Protein AF-A0A378WQW0-F1 (afdb_monomer)

pLDDT: mean 74.69, std 28.36, range [23.8, 98.69]

Structure (mmCIF, N/CA/C/O backbone):
data_AF-A0A378WQW0-F1
#
_entry.id   AF-A0A378WQW0-F1
#
loop_
_atom_site.group_PDB
_atom_site.id
_atom_site.type_symbol
_atom_site.label_atom_id
_atom_site.label_alt_id
_atom_site.label_comp_id
_atom_site.label_asym_id
_atom_site.label_entity_id
_atom_site.label_seq_id
_atom_site.pdbx_PDB_ins_code
_atom_site.Cartn_x
_atom_site.Cartn_y
_atom_site.Cartn_z
_atom_site.occupancy
_atom_site.B_iso_or_equiv
_atom_site.auth_seq_id
_atom_site.auth_comp_id
_atom_site.auth_asym_id
_atom_site.auth_atom_id
_atom_site.pdbx_PDB_model_num
ATOM 1 N N . MET A 1 1 ? 4.075 9.376 23.675 1.00 47.06 1 MET A N 1
ATOM 2 C CA . MET A 1 1 ? 3.250 8.226 24.116 1.00 47.06 1 MET A CA 1
ATOM 3 C C . MET A 1 1 ? 3.768 6.980 23.417 1.00 47.06 1 MET A C 1
ATOM 5 O O . MET A 1 1 ? 4.105 7.070 22.247 1.00 47.06 1 MET A O 1
ATOM 9 N N . THR A 1 2 ? 3.888 5.841 24.097 1.00 64.31 2 THR A N 1
ATOM 10 C CA . THR A 1 2 ? 4.296 4.582 23.449 1.00 64.31 2 THR A CA 1
ATOM 11 C C . THR A 1 2 ? 3.129 4.023 22.635 1.00 64.31 2 THR A C 1
ATOM 13 O O . THR A 1 2 ? 2.090 3.710 23.217 1.00 64.31 2 THR A O 1
ATOM 16 N N . ARG A 1 3 ? 3.274 3.913 21.306 1.00 72.50 3 ARG A N 1
ATOM 17 C CA . ARG A 1 3 ? 2.257 3.282 20.447 1.00 72.50 3 ARG A CA 1
ATOM 18 C C . ARG A 1 3 ? 2.130 1.786 20.785 1.00 72.50 3 ARG A C 1
ATOM 20 O O . ARG A 1 3 ? 3.161 1.152 21.032 1.00 72.50 3 ARG A O 1
ATOM 27 N N . PRO A 1 4 ? 0.914 1.207 20.790 1.00 76.25 4 PRO A N 1
ATOM 28 C CA . PRO A 1 4 ? 0.740 -0.234 20.923 1.00 76.25 4 PRO A CA 1
ATOM 29 C C . PRO A 1 4 ? 1.486 -0.966 19.807 1.00 76.25 4 PRO A C 1
ATOM 31 O O . PRO A 1 4 ? 1.423 -0.572 18.644 1.00 76.25 4 PRO A O 1
ATOM 34 N N . PHE A 1 5 ? 2.197 -2.034 20.157 1.00 79.44 5 PHE A N 1
ATOM 35 C CA . PHE A 1 5 ? 2.856 -2.871 19.164 1.00 79.44 5 PHE A CA 1
ATOM 36 C C . PHE A 1 5 ? 1.816 -3.747 18.459 1.00 79.44 5 PHE A C 1
ATOM 38 O O . PHE A 1 5 ? 1.078 -4.472 19.126 1.00 79.44 5 PHE A O 1
ATOM 45 N N . ARG A 1 6 ? 1.764 -3.685 17.125 1.00 88.94 6 ARG A N 1
ATOM 46 C CA . ARG A 1 6 ? 0.788 -4.413 16.306 1.00 88.94 6 ARG A CA 1
ATOM 47 C C . ARG A 1 6 ? 1.443 -5.268 15.230 1.00 88.94 6 ARG A C 1
ATOM 49 O O . ARG A 1 6 ? 2.521 -4.948 14.734 1.00 88.94 6 ARG A O 1
ATOM 56 N N . PHE A 1 7 ? 0.758 -6.343 14.847 1.00 89.31 7 PHE A N 1
ATOM 57 C CA . PHE A 1 7 ? 1.197 -7.250 13.789 1.00 89.31 7 PHE A CA 1
ATOM 58 C C . PHE A 1 7 ? 0.263 -7.184 12.583 1.00 89.31 7 PHE A C 1
ATOM 60 O O . PHE A 1 7 ? -0.953 -7.339 12.716 1.00 89.31 7 PHE A O 1
ATOM 67 N N . GLY A 1 8 ? 0.854 -7.013 11.400 1.00 92.75 8 GLY A N 1
ATOM 68 C CA . GLY A 1 8 ? 0.179 -7.219 10.121 1.00 92.75 8 GLY A CA 1
ATOM 69 C C . GLY A 1 8 ? 0.455 -8.613 9.556 1.00 92.75 8 GLY A C 1
ATOM 70 O O . GLY A 1 8 ? 1.497 -9.206 9.849 1.00 92.75 8 GLY A O 1
ATOM 71 N N . VAL A 1 9 ? -0.437 -9.130 8.715 1.00 95.06 9 VAL A N 1
ATOM 72 C CA . VAL A 1 9 ? -0.260 -10.423 8.034 1.00 95.06 9 VAL A CA 1
ATOM 73 C C . VAL A 1 9 ? -0.693 -10.356 6.579 1.00 95.06 9 VAL A C 1
ATOM 75 O O . VAL A 1 9 ? -1.759 -9.834 6.269 1.00 95.06 9 VAL A O 1
ATOM 78 N N . VAL A 1 10 ? 0.122 -10.905 5.679 1.00 94.56 10 VAL A N 1
ATOM 79 C CA . VAL A 1 10 ? -0.196 -10.981 4.249 1.00 94.56 10 VAL A CA 1
ATOM 80 C C . VAL A 1 10 ? -1.059 -12.213 3.979 1.00 94.56 10 VAL A C 1
ATOM 82 O O . VAL A 1 10 ? -0.689 -13.334 4.332 1.00 94.56 10 VAL A O 1
ATOM 85 N N . ALA A 1 11 ? -2.219 -12.013 3.352 1.00 93.31 11 ALA A N 1
ATOM 86 C CA . ALA A 1 11 ? -3.227 -13.052 3.140 1.00 93.31 11 ALA A CA 1
ATOM 87 C C . ALA A 1 11 ? -3.589 -13.205 1.648 1.00 93.31 11 ALA A C 1
ATOM 89 O O . ALA A 1 11 ? -4.679 -12.801 1.231 1.00 93.31 11 ALA A O 1
ATOM 90 N N . PRO A 1 12 ? -2.707 -13.808 0.829 1.00 91.94 12 PRO A N 1
ATOM 91 C CA . PRO A 1 12 ? -2.973 -14.006 -0.591 1.00 91.94 12 PRO A CA 1
ATOM 92 C C . PRO A 1 12 ? -4.100 -15.022 -0.816 1.00 91.94 12 PRO A C 1
ATOM 94 O O . PRO A 1 12 ? -4.300 -15.950 -0.017 1.00 91.94 12 PRO A O 1
ATOM 97 N N . LEU A 1 13 ? -4.804 -14.884 -1.940 1.00 91.81 13 LEU A N 1
ATOM 98 C CA . LEU A 1 13 ? -5.758 -15.892 -2.398 1.00 91.81 13 LEU A CA 1
ATOM 99 C C . LEU A 1 13 ? -4.989 -17.050 -3.043 1.00 91.81 13 LEU A C 1
ATOM 101 O O . LEU A 1 13 ? -4.345 -16.888 -4.075 1.00 91.81 13 LEU A O 1
ATOM 105 N N . MET A 1 14 ? -5.034 -18.216 -2.395 1.00 85.88 14 MET A N 1
ATOM 106 C CA . MET A 1 14 ? -4.215 -19.382 -2.758 1.00 85.88 14 MET A CA 1
ATOM 107 C C . MET A 1 14 ? -4.989 -20.478 -3.487 1.00 85.88 14 MET A C 1
ATOM 109 O O . MET A 1 14 ? -4.420 -21.167 -4.328 1.00 85.88 14 MET A O 1
ATOM 113 N N . THR A 1 15 ? -6.254 -20.673 -3.119 1.00 86.38 15 THR A N 1
ATOM 114 C CA . THR A 1 15 ? -7.107 -21.740 -3.652 1.00 86.38 15 THR A CA 1
ATOM 115 C C . THR A 1 15 ? -8.368 -21.127 -4.250 1.00 86.38 15 THR A C 1
ATOM 117 O O . THR A 1 15 ? -8.384 -20.735 -5.411 1.00 86.38 15 THR A O 1
ATOM 120 N N . ASP A 1 16 ? -9.402 -20.973 -3.439 1.00 93.25 16 ASP A N 1
ATOM 121 C CA . ASP A 1 16 ? -10.736 -20.531 -3.805 1.00 93.25 16 ASP A CA 1
ATOM 122 C C . ASP A 1 16 ? -11.217 -19.446 -2.832 1.00 93.25 16 ASP A C 1
ATOM 124 O O . ASP A 1 16 ? -10.692 -19.273 -1.726 1.00 93.25 16 ASP A O 1
ATOM 128 N N . VAL A 1 17 ? -12.224 -18.688 -3.265 1.00 95.75 17 VAL A N 1
ATOM 129 C CA . VAL A 1 17 ? -12.753 -17.549 -2.507 1.00 95.75 17 VAL A CA 1
ATOM 130 C C . VAL A 1 17 ? -13.356 -17.975 -1.156 1.00 95.75 17 VAL A C 1
ATOM 132 O O . VAL A 1 17 ? -13.011 -17.330 -0.165 1.00 95.75 17 VAL A O 1
ATOM 135 N N . PRO A 1 18 ? -14.208 -19.018 -1.046 1.00 97.00 18 PRO A N 1
ATOM 136 C CA . PRO A 1 18 ? -14.700 -19.496 0.252 1.00 97.00 18 PRO A CA 1
ATOM 137 C C . PRO A 1 18 ? -13.586 -19.819 1.256 1.00 97.00 18 PRO A C 1
ATOM 139 O O . PRO A 1 18 ? -13.575 -19.263 2.355 1.00 97.00 18 PRO A O 1
ATOM 142 N N . THR A 1 19 ? -12.596 -20.621 0.856 1.00 95.56 19 THR A N 1
ATOM 143 C CA . THR A 1 19 ? -11.464 -20.994 1.718 1.00 95.56 19 THR A CA 1
ATOM 144 C C . THR A 1 19 ? -10.647 -19.777 2.150 1.00 95.56 19 THR A C 1
ATOM 146 O O . THR A 1 19 ? -10.197 -19.690 3.299 1.00 95.56 19 THR A O 1
ATOM 149 N N . TRP A 1 20 ? -10.449 -18.814 1.245 1.00 95.94 20 TRP A N 1
ATOM 150 C CA . TRP A 1 20 ? -9.773 -17.560 1.569 1.00 95.94 20 TRP A CA 1
ATOM 151 C C . TRP A 1 20 ? -10.580 -16.719 2.571 1.00 95.94 20 TRP A C 1
ATOM 153 O O . TRP A 1 20 ? -10.005 -16.249 3.550 1.00 95.94 20 TRP A 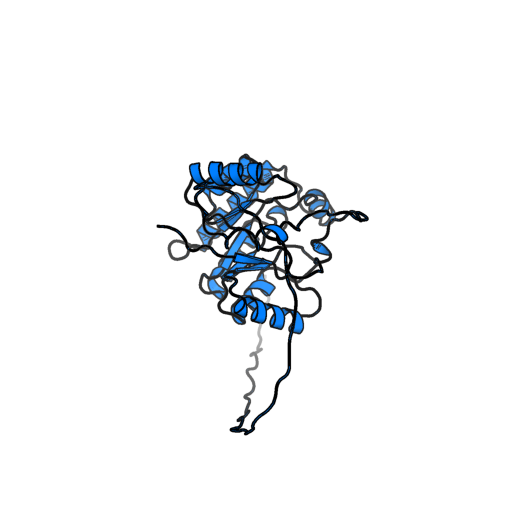O 1
ATOM 163 N N . ARG A 1 21 ? -11.906 -16.604 2.419 1.00 97.44 21 ARG A N 1
ATOM 164 C CA . ARG A 1 21 ? -12.773 -15.893 3.381 1.00 97.44 21 ARG A CA 1
ATOM 165 C C . ARG A 1 21 ? -12.735 -16.524 4.773 1.00 97.44 21 ARG A C 1
ATOM 167 O O . ARG A 1 21 ? -12.649 -15.808 5.767 1.00 97.44 21 ARG A O 1
ATOM 174 N N . ASP A 1 22 ? -12.735 -17.850 4.860 1.00 96.69 22 ASP A N 1
ATOM 175 C CA . ASP A 1 22 ? -12.604 -18.541 6.147 1.00 96.69 22 ASP A CA 1
ATOM 176 C C . ASP A 1 22 ? -11.232 -18.306 6.784 1.00 96.69 22 ASP A C 1
ATOM 178 O O . ASP A 1 22 ? -11.117 -18.174 8.002 1.00 96.69 22 ASP A O 1
ATOM 182 N N . ARG A 1 23 ? -10.176 -18.200 5.969 1.00 95.06 23 ARG A N 1
ATOM 183 C CA . ARG A 1 23 ? -8.848 -17.804 6.449 1.00 95.06 23 ARG A CA 1
ATOM 184 C C . ARG A 1 23 ? -8.843 -16.370 6.980 1.00 95.06 23 ARG A C 1
ATOM 186 O O . ARG A 1 23 ? -8.250 -16.153 8.030 1.00 95.06 23 ARG A O 1
ATOM 193 N N . VAL A 1 24 ? -9.493 -15.427 6.294 1.00 96.75 24 VAL A N 1
ATOM 194 C CA . VAL A 1 24 ? -9.623 -14.030 6.746 1.00 96.75 24 VAL A CA 1
ATOM 195 C C . VAL A 1 24 ? -10.253 -13.969 8.142 1.00 96.75 24 VAL A C 1
ATOM 197 O O . VAL A 1 24 ? -9.693 -13.329 9.027 1.00 96.75 24 VAL A O 1
ATOM 200 N N . ARG A 1 25 ? -11.350 -14.703 8.380 1.00 96.81 25 ARG A N 1
ATOM 201 C CA . ARG A 1 25 ? -11.989 -14.772 9.709 1.00 96.81 25 ARG A CA 1
ATOM 202 C C . ARG A 1 25 ? -11.056 -15.346 10.774 1.00 96.81 25 ARG A C 1
ATOM 204 O O . ARG A 1 25 ? -10.845 -14.719 11.802 1.00 96.81 25 ARG A O 1
ATOM 211 N N . ARG A 1 26 ? -10.398 -16.475 10.485 1.00 95.19 26 ARG A N 1
ATOM 212 C CA . ARG A 1 26 ? -9.426 -17.073 11.419 1.00 95.19 26 ARG A CA 1
ATOM 213 C C . ARG A 1 26 ? -8.266 -16.134 11.754 1.00 95.19 26 ARG A C 1
ATOM 215 O O . ARG A 1 26 ? -7.770 -16.160 12.874 1.00 95.19 26 ARG A O 1
ATOM 222 N N . ILE A 1 27 ? -7.811 -15.330 10.791 1.00 94.62 27 ILE A N 1
ATOM 223 C CA . ILE A 1 27 ? -6.779 -14.312 11.019 1.00 94.62 27 ILE A CA 1
ATOM 224 C C . ILE A 1 27 ? -7.281 -13.253 12.008 1.00 94.62 27 ILE A C 1
ATOM 226 O O . ILE A 1 27 ? -6.531 -12.897 12.917 1.00 94.62 27 ILE A O 1
ATOM 230 N N . ALA A 1 28 ? -8.528 -12.794 11.870 1.00 94.06 28 ALA A N 1
ATOM 231 C CA . ALA A 1 28 ? -9.132 -11.844 12.806 1.00 94.06 28 ALA A CA 1
ATOM 232 C C . ALA A 1 28 ? -9.192 -12.404 14.233 1.00 94.06 28 ALA A C 1
ATOM 234 O O . ALA A 1 28 ? -8.811 -11.718 15.178 1.00 94.06 28 ALA A O 1
ATOM 235 N N . ASP A 1 29 ? -9.519 -13.688 14.370 1.00 94.19 29 ASP A N 1
ATOM 236 C CA . ASP A 1 29 ? -9.568 -14.374 15.668 1.00 94.19 29 ASP A CA 1
ATOM 237 C C . ASP A 1 29 ? -8.175 -14.651 16.275 1.00 94.19 29 ASP A C 1
ATOM 239 O O . ASP A 1 29 ? -8.062 -15.067 17.427 1.00 94.19 29 ASP A O 1
ATOM 243 N N . SER A 1 30 ? -7.092 -14.436 15.517 1.00 91.94 30 SER A N 1
ATOM 244 C CA . SER A 1 30 ? -5.714 -14.765 15.923 1.00 91.94 30 SER A CA 1
ATOM 245 C C . SER A 1 30 ? -4.929 -13.582 16.510 1.00 91.94 30 SER A C 1
ATOM 247 O O . SER A 1 30 ? -3.740 -13.723 16.796 1.00 91.94 30 SER A O 1
ATOM 249 N N . GLY A 1 31 ? -5.562 -12.416 16.687 1.00 88.00 31 GLY A N 1
ATOM 250 C CA . GLY A 1 31 ? -4.942 -11.239 17.313 1.00 88.00 31 GLY A CA 1
ATOM 251 C C . GLY A 1 31 ? -4.041 -10.403 16.395 1.00 88.00 31 GLY A C 1
ATOM 252 O O . GLY A 1 31 ? -3.279 -9.565 16.881 1.00 88.00 31 GLY A O 1
ATOM 253 N N . TYR A 1 32 ? -4.114 -10.604 15.075 1.00 92.38 32 TYR A N 1
ATOM 254 C CA . TYR A 1 32 ? -3.517 -9.671 14.116 1.00 92.38 32 TYR A CA 1
ATOM 255 C C . TYR A 1 32 ? -4.299 -8.359 14.100 1.00 92.38 32 TYR A C 1
ATOM 257 O O . TYR A 1 32 ? -5.502 -8.344 14.329 1.00 92.38 32 TYR A O 1
ATOM 265 N N . SER A 1 33 ? -3.621 -7.253 13.811 1.00 93.19 33 SER A N 1
ATOM 266 C CA . SER A 1 33 ? -4.260 -5.932 13.754 1.00 93.19 33 SER A CA 1
ATOM 267 C C . SER A 1 33 ? -4.592 -5.506 12.328 1.00 93.19 33 SER A C 1
ATOM 269 O O . SER A 1 33 ? -5.561 -4.778 12.127 1.00 93.19 33 SER A O 1
ATOM 271 N N . THR A 1 34 ? -3.805 -5.969 11.349 1.00 96.12 34 THR A N 1
ATOM 272 C CA . THR A 1 34 ? -3.968 -5.600 9.938 1.00 96.12 34 THR A CA 1
ATOM 273 C C . THR A 1 34 ? -3.858 -6.820 9.026 1.00 96.12 34 THR A C 1
ATOM 275 O O . THR A 1 34 ? -2.879 -7.568 9.095 1.00 96.12 34 THR A O 1
ATOM 278 N N . LEU A 1 35 ? -4.820 -6.993 8.121 1.00 97.44 35 LEU A N 1
ATOM 279 C CA . LEU A 1 35 ? -4.719 -7.921 6.997 1.00 97.44 35 LEU A CA 1
ATOM 280 C C . LEU A 1 35 ? -4.186 -7.197 5.761 1.00 97.44 35 LEU A C 1
ATOM 282 O O . LEU A 1 35 ? -4.664 -6.130 5.392 1.00 97.44 35 LEU A O 1
ATOM 286 N N . LEU A 1 36 ? -3.208 -7.800 5.097 1.00 97.56 36 LEU A N 1
ATOM 287 C CA . LEU A 1 36 ? -2.478 -7.190 4.000 1.00 97.56 36 LEU A CA 1
ATOM 288 C C . LEU A 1 36 ? -2.636 -7.979 2.696 1.00 97.56 36 LEU A C 1
ATOM 290 O O . LEU A 1 36 ? -2.558 -9.210 2.692 1.00 97.56 36 LEU A O 1
ATOM 294 N N . VAL A 1 37 ? -2.811 -7.272 1.578 1.00 96.38 37 VAL A N 1
ATOM 295 C CA . VAL A 1 37 ? -2.881 -7.865 0.231 1.00 96.38 37 VAL A CA 1
ATOM 296 C C . VAL A 1 37 ? -1.783 -7.291 -0.651 1.00 96.38 37 VAL A C 1
ATOM 298 O O . VAL A 1 37 ? -1.621 -6.077 -0.760 1.00 96.38 37 VAL A O 1
ATOM 301 N N . ALA A 1 38 ? -1.020 -8.176 -1.286 1.00 93.44 38 ALA A N 1
ATOM 302 C CA . ALA A 1 38 ? 0.081 -7.790 -2.152 1.00 93.44 38 ALA A CA 1
ATOM 303 C C . ALA A 1 38 ? -0.369 -7.539 -3.596 1.00 93.44 38 ALA A C 1
ATOM 305 O O . ALA A 1 38 ? -1.205 -8.264 -4.135 1.00 93.44 38 ALA A O 1
ATOM 306 N N . ASP A 1 39 ? 0.223 -6.535 -4.241 1.00 92.75 39 ASP A N 1
ATOM 307 C CA . ASP A 1 39 ? -0.126 -6.130 -5.602 1.00 92.75 39 ASP A CA 1
ATOM 308 C C . ASP A 1 39 ? 0.681 -6.924 -6.641 1.00 92.75 39 ASP A C 1
ATOM 310 O O . ASP A 1 39 ? 1.743 -6.505 -7.099 1.00 92.75 39 ASP A O 1
ATOM 314 N N . PHE A 1 40 ? 0.177 -8.110 -6.988 1.00 89.19 40 PHE A N 1
ATOM 315 C CA . PHE A 1 40 ? 0.727 -8.959 -8.049 1.00 89.19 40 PHE A CA 1
ATOM 316 C C . PHE A 1 40 ? -0.309 -9.144 -9.171 1.00 89.19 40 PHE A C 1
ATOM 318 O O . PHE A 1 40 ? -1.065 -10.130 -9.150 1.00 89.19 40 PHE A O 1
ATOM 325 N N . PRO A 1 41 ? -0.367 -8.225 -10.155 1.00 88.25 41 PRO A N 1
ATOM 326 C CA . PRO A 1 41 ? -1.370 -8.256 -11.213 1.00 88.25 41 PRO A CA 1
ATOM 327 C C . PRO A 1 41 ? -1.428 -9.598 -11.937 1.00 88.25 41 PRO A C 1
ATOM 329 O O . PRO A 1 41 ? -0.398 -10.186 -12.265 1.00 88.25 41 PRO A O 1
ATOM 332 N N . LEU A 1 42 ? -2.646 -10.049 -12.247 1.00 87.69 42 LEU A N 1
ATOM 333 C CA . LEU A 1 42 ? -2.927 -11.284 -12.994 1.00 87.69 42 LEU A CA 1
ATOM 334 C C . LEU A 1 42 ? -2.522 -12.588 -12.280 1.00 87.69 42 LEU A C 1
ATOM 336 O O . LEU A 1 42 ? -2.604 -13.657 -12.878 1.00 87.69 42 LEU A O 1
ATOM 340 N N . THR A 1 43 ? -2.109 -12.529 -11.009 1.00 87.62 43 THR A N 1
ATOM 341 C CA . THR A 1 43 ? -1.788 -13.728 -10.207 1.00 87.62 43 THR A CA 1
ATOM 342 C C . THR A 1 43 ? -2.775 -13.988 -9.070 1.00 87.62 43 THR A C 1
ATOM 344 O O . THR A 1 43 ? -2.848 -15.104 -8.561 1.00 87.62 43 THR A O 1
ATOM 347 N N . GLN A 1 44 ? -3.530 -12.959 -8.690 1.00 89.94 44 GLN A N 1
ATOM 348 C CA . GLN A 1 44 ? -4.669 -12.987 -7.778 1.00 89.94 44 GLN A CA 1
ATOM 349 C C . GLN A 1 44 ? -5.601 -11.812 -8.140 1.00 89.94 44 GLN A C 1
ATOM 351 O O . GLN A 1 44 ? -5.203 -10.961 -8.947 1.00 89.94 44 GLN A O 1
ATOM 356 N N . PRO A 1 45 ? -6.834 -11.754 -7.604 1.00 94.56 45 PRO A N 1
ATOM 357 C CA . PRO A 1 45 ? -7.694 -10.585 -7.781 1.00 94.56 45 PRO A CA 1
ATOM 358 C C . PRO A 1 45 ? -7.001 -9.288 -7.333 1.00 94.56 45 PRO A C 1
ATOM 360 O O . PRO A 1 45 ? -6.082 -9.314 -6.517 1.00 94.56 45 PRO A O 1
ATOM 363 N N . ALA A 1 46 ? -7.429 -8.147 -7.877 1.00 95.00 46 ALA A N 1
ATOM 364 C CA . ALA A 1 46 ? -6.819 -6.859 -7.548 1.00 95.00 46 ALA A CA 1
ATOM 365 C C . ALA A 1 46 ? -6.928 -6.534 -6.038 1.00 95.00 46 ALA A C 1
ATOM 367 O O . ALA A 1 46 ? -7.900 -6.963 -5.399 1.00 95.00 46 ALA A O 1
ATOM 368 N N . PRO A 1 47 ? -5.975 -5.767 -5.466 1.00 96.69 47 PRO A N 1
ATOM 369 C CA . PRO A 1 47 ? -5.966 -5.472 -4.036 1.00 96.69 47 PRO A CA 1
ATOM 370 C C . PRO A 1 47 ? -7.254 -4.827 -3.518 1.00 96.69 47 PRO A C 1
ATOM 372 O O . PRO A 1 47 ? -7.791 -5.325 -2.532 1.00 96.69 47 PRO A O 1
ATOM 375 N N . GLY A 1 48 ? -7.803 -3.803 -4.185 1.00 97.31 48 GLY A N 1
ATOM 376 C CA . GLY A 1 48 ? -9.023 -3.130 -3.731 1.00 97.31 48 GLY A CA 1
ATOM 377 C C . GLY A 1 48 ? -10.207 -4.070 -3.486 1.00 97.31 48 GLY A C 1
ATOM 378 O O . GLY A 1 48 ? -10.686 -4.141 -2.352 1.00 97.31 48 GLY A O 1
ATOM 379 N N . PRO A 1 49 ? -10.650 -4.870 -4.476 1.00 97.25 49 PRO A N 1
ATOM 380 C CA . PRO A 1 49 ? -11.720 -5.848 -4.277 1.00 97.25 49 PRO A CA 1
ATOM 381 C C . PRO A 1 49 ? -11.459 -6.849 -3.142 1.00 97.25 49 PRO A C 1
ATOM 383 O O . PRO A 1 49 ? -12.376 -7.184 -2.385 1.00 97.25 49 PRO A O 1
ATOM 386 N N . MET A 1 50 ? -10.218 -7.330 -2.996 1.00 97.81 50 MET A N 1
ATOM 387 C CA . MET A 1 50 ? -9.866 -8.249 -1.909 1.00 97.81 50 MET A CA 1
ATOM 388 C C . MET A 1 50 ? -9.958 -7.564 -0.544 1.00 97.81 50 MET A C 1
ATOM 390 O O . MET A 1 50 ? -10.549 -8.117 0.382 1.00 97.81 50 MET A O 1
ATOM 394 N N . LEU A 1 51 ? -9.417 -6.355 -0.415 1.00 98.44 51 LEU A N 1
ATOM 395 C CA . LEU A 1 51 ? -9.390 -5.613 0.843 1.00 98.44 51 LEU A CA 1
ATOM 396 C C . LEU A 1 51 ? -10.787 -5.167 1.274 1.00 98.44 51 LEU A C 1
ATOM 398 O O . LEU A 1 51 ? -11.142 -5.369 2.432 1.00 98.44 51 LEU A O 1
ATOM 402 N N . ALA A 1 52 ? -11.610 -4.671 0.347 1.00 98.25 52 ALA A N 1
ATOM 403 C CA . ALA A 1 52 ? -13.012 -4.356 0.617 1.00 98.25 52 ALA A CA 1
ATOM 404 C C . ALA A 1 52 ? -13.785 -5.600 1.091 1.00 98.25 52 ALA A C 1
ATOM 406 O O . ALA A 1 52 ? -14.529 -5.544 2.069 1.00 98.25 52 ALA A O 1
ATOM 407 N N . THR A 1 53 ? -13.551 -6.759 0.461 1.00 98.06 53 THR A N 1
ATOM 408 C CA . THR A 1 53 ? -14.164 -8.025 0.895 1.00 98.06 53 THR A CA 1
ATOM 409 C C . THR A 1 53 ? -13.707 -8.423 2.300 1.00 98.06 53 THR A C 1
ATOM 411 O O . THR A 1 53 ? -14.526 -8.859 3.103 1.00 98.06 53 THR A O 1
ATOM 414 N N . ALA A 1 54 ? -12.417 -8.292 2.619 1.00 98.00 54 ALA A N 1
ATOM 415 C CA . ALA A 1 54 ?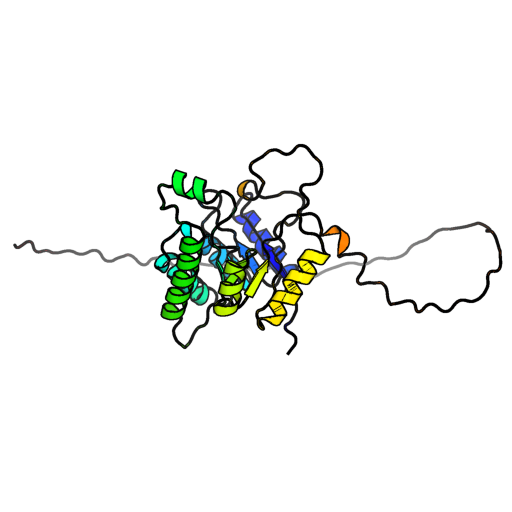 -11.895 -8.630 3.943 1.00 98.00 54 ALA A CA 1
ATOM 416 C C . ALA A 1 54 ? -12.432 -7.692 5.039 1.00 98.00 54 ALA A C 1
ATOM 418 O O . ALA A 1 54 ? -12.825 -8.160 6.109 1.00 98.00 54 ALA A O 1
ATOM 419 N N . ALA A 1 55 ? -12.510 -6.392 4.748 1.00 98.06 55 ALA A N 1
ATOM 420 C CA . ALA A 1 55 ? -13.045 -5.382 5.656 1.00 98.06 55 ALA A CA 1
ATOM 421 C C . ALA A 1 55 ? -14.552 -5.538 5.906 1.00 98.06 55 ALA A C 1
ATOM 423 O O . ALA A 1 55 ? -15.019 -5.204 6.989 1.00 98.06 55 ALA A O 1
ATOM 424 N N . ALA A 1 56 ? -15.306 -6.074 4.942 1.00 97.81 56 ALA A N 1
ATOM 425 C CA . ALA A 1 56 ? -16.724 -6.391 5.118 1.00 97.81 56 ALA A CA 1
ATOM 426 C C . ALA A 1 56 ? -16.970 -7.665 5.951 1.00 97.81 56 ALA A C 1
ATOM 428 O O . ALA A 1 56 ? -18.084 -7.903 6.407 1.00 97.81 56 ALA A O 1
ATOM 429 N N . LEU A 1 57 ? -15.955 -8.521 6.118 1.00 97.62 57 LEU A N 1
ATOM 430 C CA . LEU A 1 57 ? -16.068 -9.791 6.846 1.00 97.62 57 LEU A CA 1
ATOM 431 C C . LEU A 1 57 ? -15.572 -9.716 8.290 1.00 97.62 57 LEU A C 1
ATOM 433 O O . LEU A 1 57 ? -15.846 -10.640 9.056 1.00 97.62 57 LEU A O 1
ATOM 437 N N . THR A 1 58 ? -14.777 -8.699 8.625 1.00 96.75 58 THR A N 1
ATOM 438 C CA . THR A 1 58 ? -14.048 -8.595 9.894 1.00 96.75 58 THR A CA 1
ATOM 439 C C . THR A 1 58 ? -13.817 -7.135 10.272 1.00 96.75 58 THR A C 1
ATOM 441 O O . THR A 1 58 ? -13.733 -6.275 9.395 1.00 96.75 58 THR A O 1
ATOM 444 N N . ASP A 1 59 ? -13.581 -6.878 11.556 1.00 95.06 59 ASP A N 1
ATOM 445 C CA . ASP A 1 59 ? -13.243 -5.543 12.073 1.00 95.06 59 ASP A CA 1
ATOM 446 C C . ASP A 1 59 ? -11.743 -5.208 11.973 1.00 95.06 59 ASP A C 1
ATOM 448 O O . ASP A 1 59 ? -11.285 -4.180 12.473 1.00 95.06 59 ASP A O 1
ATOM 452 N N . LEU A 1 60 ? -10.948 -6.057 11.310 1.00 96.44 60 LEU A N 1
ATOM 453 C CA . LEU A 1 60 ? -9.520 -5.813 11.114 1.00 96.44 60 LEU A CA 1
ATOM 454 C C . LEU A 1 60 ? -9.264 -4.534 10.318 1.00 96.44 60 LEU A C 1
ATOM 456 O O . LEU A 1 60 ? -10.041 -4.157 9.435 1.00 96.44 60 LEU A O 1
ATOM 460 N N . ARG A 1 61 ? -8.104 -3.916 10.557 1.00 97.38 61 ARG A N 1
ATOM 461 C CA . ARG A 1 61 ? -7.534 -2.985 9.581 1.00 97.38 61 ARG A CA 1
ATOM 462 C C . ARG A 1 61 ? -7.145 -3.763 8.332 1.00 97.38 61 ARG A C 1
ATOM 464 O O . ARG A 1 61 ? -6.781 -4.939 8.404 1.00 97.38 61 ARG A O 1
ATOM 471 N N . VAL A 1 62 ? -7.207 -3.114 7.182 1.00 98.44 62 VAL A N 1
ATOM 472 C CA . VAL A 1 62 ? -6.831 -3.731 5.909 1.00 98.44 62 VAL A CA 1
ATOM 473 C C . VAL A 1 62 ? -5.835 -2.838 5.193 1.00 98.44 62 VAL A C 1
ATOM 475 O O . VAL A 1 62 ? -5.914 -1.625 5.302 1.00 98.44 62 VAL A O 1
ATOM 478 N N . GLY A 1 63 ? -4.878 -3.399 4.468 1.00 97.94 63 GLY A N 1
ATOM 479 C CA . GLY A 1 63 ? -3.910 -2.574 3.756 1.00 97.94 63 GLY A CA 1
ATOM 480 C C . GLY A 1 63 ? -3.267 -3.262 2.573 1.00 97.94 63 GLY A C 1
ATOM 481 O O . GLY A 1 63 ? -3.293 -4.485 2.429 1.00 97.94 63 GLY A O 1
ATOM 482 N N . THR A 1 64 ? -2.666 -2.472 1.700 1.00 97.56 64 THR A N 1
ATOM 483 C CA . THR A 1 64 ? -1.843 -3.014 0.620 1.00 97.56 64 THR A CA 1
ATOM 484 C C . THR A 1 64 ? -0.432 -3.335 1.102 1.00 97.56 64 THR A C 1
ATOM 486 O O . THR A 1 64 ? 0.109 -2.681 1.989 1.00 97.56 64 THR A O 1
ATOM 489 N N . TRP A 1 65 ? 0.200 -4.355 0.515 1.00 95.06 65 TRP A N 1
ATOM 490 C CA . TRP A 1 65 ? 1.579 -4.743 0.834 1.00 95.06 65 TRP A CA 1
ATOM 491 C C . TRP A 1 65 ? 2.402 -5.094 -0.409 1.00 95.06 65 TRP A C 1
ATOM 493 O O . TRP A 1 65 ? 2.541 -6.244 -0.798 1.00 95.06 65 TRP A O 1
ATOM 503 N N . VAL A 1 66 ? 2.962 -4.125 -1.112 1.00 93.81 66 VAL A N 1
ATOM 504 C CA . VAL A 1 66 ? 2.470 -2.746 -1.226 1.00 93.81 66 VAL A CA 1
ATOM 505 C C . VAL A 1 66 ? 1.987 -2.558 -2.664 1.00 93.81 66 VAL A C 1
ATOM 507 O O . VAL A 1 66 ? 2.375 -3.345 -3.530 1.00 93.81 66 VAL A O 1
ATOM 510 N N . TYR A 1 67 ? 1.171 -1.541 -2.946 1.00 96.75 67 TYR A N 1
ATOM 511 C CA . TYR A 1 67 ? 0.962 -1.120 -4.332 1.00 96.75 67 TYR A CA 1
ATOM 512 C C . TYR A 1 67 ? 2.323 -0.838 -4.967 1.00 96.75 67 TYR A C 1
ATOM 514 O O . TYR A 1 67 ? 3.140 -0.101 -4.401 1.00 96.75 67 TYR A O 1
ATOM 522 N N . ALA A 1 68 ? 2.574 -1.419 -6.138 1.00 94.31 68 ALA A N 1
ATOM 523 C CA . ALA A 1 68 ? 3.743 -1.049 -6.919 1.00 94.31 68 ALA A CA 1
ATOM 524 C C . ALA A 1 68 ? 3.370 0.172 -7.761 1.00 94.31 68 ALA A C 1
ATOM 526 O O . ALA A 1 68 ? 2.655 0.051 -8.756 1.00 94.31 68 ALA A O 1
ATOM 527 N N . SER A 1 69 ? 3.864 1.346 -7.354 1.00 94.44 69 SER A N 1
ATOM 528 C CA . SER A 1 69 ? 3.531 2.629 -7.985 1.00 94.44 69 SER A CA 1
ATOM 529 C C . SER A 1 69 ? 3.661 2.650 -9.514 1.00 94.44 69 SER A C 1
ATOM 531 O O . SER A 1 69 ? 2.830 3.294 -10.142 1.00 94.44 69 SER A O 1
ATOM 533 N N . PRO A 1 70 ? 4.603 1.933 -10.166 1.00 94.06 70 PRO A N 1
ATOM 534 C CA . PRO A 1 70 ? 4.732 2.006 -11.622 1.00 94.06 70 PRO A CA 1
ATOM 535 C C . PRO A 1 70 ? 3.631 1.276 -12.409 1.00 94.06 70 PRO A C 1
ATOM 537 O O . PRO A 1 70 ? 3.587 1.393 -13.630 1.00 94.06 70 PRO A O 1
ATOM 540 N N . LEU A 1 71 ? 2.777 0.479 -11.753 1.00 94.44 71 LEU A N 1
ATOM 541 C CA . LEU A 1 71 ? 1.773 -0.345 -12.438 1.00 94.44 71 LEU A CA 1
ATOM 542 C C . LEU A 1 71 ? 0.533 0.435 -12.883 1.00 94.44 71 LEU A C 1
ATOM 544 O O . LEU A 1 71 ? -0.215 -0.049 -13.732 1.00 94.44 71 LEU A O 1
ATOM 548 N N . ARG A 1 72 ? 0.274 1.593 -12.274 1.00 94.25 72 ARG A N 1
ATOM 549 C CA . ARG A 1 72 ? -0.928 2.401 -12.499 1.00 94.25 72 ARG A CA 1
ATOM 550 C C . ARG A 1 72 ? -0.567 3.885 -12.425 1.00 94.25 72 ARG A C 1
ATOM 552 O O . ARG A 1 72 ? 0.337 4.240 -11.672 1.00 94.25 72 ARG A O 1
ATOM 559 N N . PRO A 1 73 ? -1.279 4.767 -13.142 1.00 96.25 73 PRO A N 1
ATOM 560 C CA . PRO A 1 73 ? -1.143 6.206 -12.951 1.00 96.25 73 PRO A CA 1
ATOM 561 C C . PRO A 1 73 ? -1.392 6.618 -11.485 1.00 96.25 73 PRO A C 1
ATOM 563 O O . PRO A 1 73 ? -2.262 6.024 -10.834 1.00 96.25 73 PRO A O 1
ATOM 566 N N . PRO A 1 74 ? -0.714 7.666 -10.976 1.00 97.75 74 PRO A N 1
ATOM 567 C CA . PRO A 1 74 ? -0.878 8.125 -9.595 1.00 97.75 74 PRO A CA 1
ATOM 568 C C . PRO A 1 74 ? -2.326 8.403 -9.196 1.00 97.75 74 PRO A C 1
ATOM 570 O O . PRO A 1 74 ? -2.780 7.925 -8.160 1.00 97.75 74 PRO A O 1
ATOM 573 N N . TRP A 1 75 ? -3.077 9.102 -10.055 1.00 97.94 75 TRP A N 1
ATOM 574 C CA . TRP A 1 75 ? -4.472 9.460 -9.787 1.00 97.94 75 TRP A CA 1
ATOM 575 C C . TRP A 1 75 ? -5.363 8.227 -9.585 1.00 97.94 75 TRP A C 1
ATOM 577 O O . TRP A 1 75 ? -6.258 8.247 -8.747 1.00 97.94 75 TRP A O 1
ATOM 587 N N . GLN A 1 76 ? -5.106 7.137 -10.317 1.00 98.06 76 GLN A N 1
ATOM 588 C CA . GLN A 1 76 ? -5.914 5.923 -10.234 1.00 98.06 76 GLN A CA 1
ATOM 589 C C . GLN A 1 76 ? -5.646 5.183 -8.922 1.00 98.06 76 GLN A C 1
ATOM 591 O O . GLN A 1 76 ? -6.582 4.738 -8.263 1.00 98.06 76 GLN A O 1
ATOM 596 N N . THR A 1 77 ? -4.374 5.084 -8.528 1.00 98.19 77 THR A N 1
ATOM 597 C CA . THR A 1 77 ? -3.989 4.455 -7.256 1.00 98.19 77 THR A CA 1
ATOM 598 C C . THR A 1 77 ? -4.502 5.267 -6.065 1.00 98.19 77 THR A C 1
ATOM 600 O O . THR A 1 77 ? -5.028 4.688 -5.118 1.00 98.19 77 THR A O 1
ATOM 603 N N . ALA A 1 78 ? -4.408 6.599 -6.131 1.00 98.62 78 ALA A N 1
ATOM 604 C CA . ALA A 1 78 ? -4.945 7.502 -5.117 1.00 98.62 78 ALA A CA 1
ATOM 605 C C . ALA A 1 78 ? -6.473 7.386 -4.990 1.00 98.62 78 ALA A C 1
ATOM 607 O O . ALA A 1 78 ? -6.993 7.272 -3.883 1.00 98.62 78 ALA A O 1
ATOM 608 N N . TRP A 1 79 ? -7.189 7.336 -6.117 1.00 98.69 79 TRP A N 1
ATOM 609 C CA . TRP A 1 79 ? -8.641 7.167 -6.134 1.00 98.69 79 TRP A CA 1
ATOM 610 C C . TRP A 1 79 ? -9.092 5.830 -5.535 1.00 98.69 79 TRP A C 1
ATOM 612 O O . TRP A 1 79 ? -10.024 5.800 -4.727 1.00 98.69 79 TRP A O 1
ATOM 622 N N . GLU A 1 80 ? -8.415 4.727 -5.873 1.00 98.38 80 GLU A N 1
ATOM 623 C CA . GLU A 1 80 ? -8.693 3.416 -5.272 1.00 98.38 80 GLU A CA 1
ATOM 624 C C . GLU A 1 80 ? -8.413 3.426 -3.760 1.00 98.38 80 GLU A C 1
ATOM 626 O O . GLU A 1 80 ? -9.228 2.933 -2.981 1.00 98.38 80 GLU A O 1
ATOM 631 N N . ALA A 1 81 ? -7.304 4.036 -3.330 1.00 98.62 81 ALA A N 1
ATOM 632 C CA . ALA A 1 81 ? -6.943 4.164 -1.920 1.00 98.62 81 ALA A CA 1
ATOM 633 C C . ALA A 1 81 ? -7.969 4.975 -1.114 1.00 98.62 81 ALA A C 1
ATOM 635 O O . ALA A 1 81 ? -8.445 4.499 -0.085 1.00 98.62 81 ALA A O 1
ATOM 63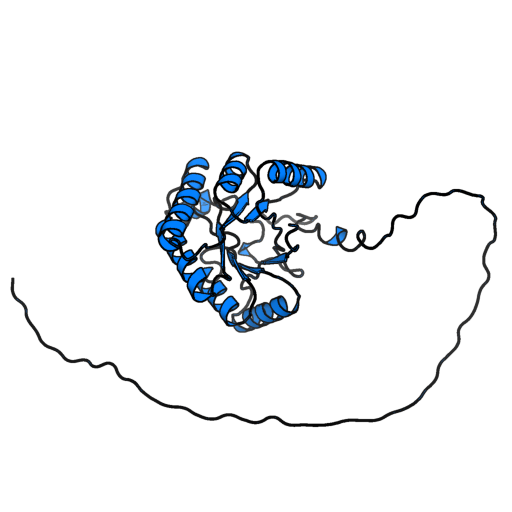6 N N . HIS A 1 82 ? -8.363 6.148 -1.610 1.00 98.56 82 HIS A N 1
ATOM 637 C CA . HIS A 1 82 ? -9.392 6.974 -0.982 1.00 98.56 82 HIS A CA 1
ATOM 638 C C . HIS A 1 82 ? -10.736 6.230 -0.895 1.00 98.56 82 HIS A C 1
ATOM 640 O O . HIS A 1 82 ? -11.375 6.192 0.156 1.00 98.56 82 HIS A O 1
ATOM 646 N N . SER A 1 83 ? -11.131 5.543 -1.974 1.00 98.62 83 SER A N 1
ATOM 647 C CA . SER A 1 83 ? -12.358 4.736 -2.000 1.00 98.62 83 SER A CA 1
ATOM 648 C C . SER A 1 83 ? -12.344 3.631 -0.938 1.00 98.62 83 SER A C 1
ATOM 650 O O . SER A 1 83 ? -13.355 3.388 -0.281 1.00 98.62 83 SER A O 1
ATOM 652 N N . LEU A 1 84 ? -11.199 2.972 -0.731 1.00 98.62 84 LEU A N 1
ATOM 653 C CA . LEU A 1 84 ? -11.040 1.981 0.334 1.00 98.62 84 LEU A CA 1
ATOM 654 C C . LEU A 1 84 ? -11.111 2.618 1.722 1.00 98.62 84 LEU A C 1
ATOM 656 O O . LEU A 1 84 ? -11.734 2.040 2.608 1.00 98.62 84 LEU A O 1
ATOM 660 N N . SER A 1 85 ? -10.535 3.799 1.932 1.00 98.44 85 SER A N 1
ATOM 661 C CA . SER A 1 85 ? -10.667 4.511 3.208 1.00 98.44 85 SER A CA 1
ATOM 662 C C . SER A 1 85 ? -12.122 4.802 3.554 1.00 98.44 85 SER A C 1
ATOM 664 O O . SER A 1 85 ? -12.527 4.550 4.688 1.00 98.44 85 SER A O 1
ATOM 666 N N . LEU A 1 86 ? -12.928 5.228 2.578 1.00 97.94 86 LEU A N 1
ATOM 667 C CA . LEU A 1 86 ? -14.364 5.436 2.770 1.00 97.94 86 LEU A CA 1
ATOM 668 C C . LEU A 1 86 ? -15.100 4.121 3.063 1.00 97.94 86 LEU A C 1
ATOM 670 O O . LEU A 1 86 ? -15.793 4.010 4.069 1.00 97.94 86 LEU A O 1
ATOM 674 N N . LEU A 1 87 ? -14.916 3.099 2.219 1.00 97.81 87 LEU A N 1
ATOM 675 C CA . LEU A 1 87 ? -15.625 1.815 2.339 1.00 97.81 87 LEU A CA 1
ATOM 676 C C . LEU A 1 87 ? -15.255 1.017 3.593 1.00 97.81 87 LEU A C 1
ATOM 678 O O . LEU A 1 87 ? -15.994 0.124 3.998 1.00 97.81 87 LEU A O 1
ATOM 682 N N . THR A 1 88 ? -14.090 1.293 4.172 1.00 97.88 88 THR A N 1
ATOM 683 C CA . THR A 1 88 ? -13.607 0.619 5.380 1.00 97.88 88 THR A CA 1
ATOM 684 C C . THR A 1 88 ? -13.717 1.483 6.628 1.00 97.88 88 THR A C 1
ATOM 686 O O . THR A 1 88 ? -13.245 1.059 7.683 1.00 97.88 88 THR A O 1
ATOM 689 N N . GLU A 1 89 ? -14.332 2.665 6.526 1.00 96.38 89 GLU A N 1
ATOM 690 C CA . GLU A 1 89 ? -14.528 3.599 7.639 1.00 96.38 89 GLU A CA 1
ATOM 691 C C . GLU A 1 89 ? -13.193 3.962 8.325 1.00 96.38 89 GLU A C 1
ATOM 693 O O . GLU A 1 89 ? -13.038 3.892 9.542 1.00 96.38 89 GLU A O 1
ATOM 698 N N . GLY A 1 90 ? -12.171 4.287 7.523 1.00 96.44 90 GLY A N 1
ATOM 699 C CA . GLY A 1 90 ? -10.839 4.684 8.005 1.00 96.44 90 GLY A CA 1
ATOM 700 C C . GLY A 1 90 ? -9.942 3.529 8.476 1.00 96.44 90 GLY A C 1
ATOM 701 O O . GLY A 1 90 ? -8.857 3.747 9.031 1.00 96.44 90 GLY A O 1
ATOM 702 N N . ARG A 1 91 ? -10.356 2.273 8.261 1.00 97.38 91 ARG A N 1
ATOM 703 C CA . ARG A 1 91 ? -9.547 1.087 8.598 1.00 97.38 91 ARG A CA 1
ATOM 704 C C . ARG A 1 91 ? -8.502 0.725 7.542 1.00 97.38 91 ARG A C 1
ATOM 706 O O . ARG A 1 91 ? -7.663 -0.137 7.814 1.00 97.38 91 ARG A O 1
ATOM 713 N N . PHE A 1 92 ? -8.545 1.346 6.365 1.00 98.56 92 PHE A N 1
ATOM 714 C CA . PHE A 1 92 ? -7.587 1.105 5.291 1.00 98.56 92 PHE A CA 1
ATOM 715 C C . PHE A 1 92 ? -6.220 1.762 5.554 1.00 98.56 92 PHE A C 1
ATOM 717 O O . PHE A 1 92 ? -6.141 2.869 6.077 1.00 98.56 92 PHE A O 1
ATOM 724 N N . GLU A 1 93 ? -5.139 1.077 5.176 1.00 98.12 93 GLU A N 1
ATOM 725 C CA . GLU A 1 93 ? -3.760 1.576 5.167 1.00 98.12 93 GLU A CA 1
ATOM 726 C C . GLU A 1 93 ? -3.170 1.424 3.758 1.00 98.12 93 GLU A C 1
ATOM 728 O O . GLU A 1 93 ? -2.994 0.305 3.260 1.00 98.12 93 GLU A O 1
ATOM 733 N N . MET A 1 94 ? -2.830 2.541 3.109 1.00 98.38 94 MET A N 1
ATOM 734 C CA . MET A 1 94 ? -2.232 2.524 1.777 1.00 98.38 94 MET A CA 1
ATOM 735 C C . MET A 1 94 ? -0.746 2.183 1.863 1.00 98.38 94 MET A C 1
ATOM 737 O O . MET A 1 94 ? 0.111 3.053 2.007 1.00 98.38 94 MET A O 1
ATOM 741 N N . GLY A 1 95 ? -0.422 0.906 1.700 1.00 97.81 95 GLY A N 1
ATOM 742 C CA . GLY A 1 95 ? 0.931 0.479 1.388 1.00 97.81 95 GLY A CA 1
ATOM 743 C C . GLY A 1 95 ? 1.324 0.860 -0.035 1.00 97.81 95 GLY A C 1
ATOM 744 O O . GLY A 1 95 ? 0.676 0.419 -0.988 1.00 97.81 95 GLY A O 1
ATOM 745 N N . ILE A 1 96 ? 2.421 1.598 -0.205 1.00 97.50 96 ILE A N 1
ATOM 746 C CA . ILE A 1 96 ? 2.971 1.962 -1.518 1.00 97.50 96 ILE A CA 1
ATOM 747 C C . ILE A 1 96 ? 4.501 1.829 -1.567 1.00 97.50 96 ILE A C 1
ATOM 749 O O . ILE A 1 96 ? 5.210 2.049 -0.584 1.00 97.50 96 ILE A O 1
ATOM 753 N N . GLY A 1 97 ? 5.028 1.453 -2.733 1.00 95.19 97 GLY A N 1
ATOM 754 C CA . GLY A 1 97 ? 6.464 1.381 -2.984 1.00 95.19 97 GLY A CA 1
ATOM 755 C C . GLY A 1 97 ? 6.811 1.464 -4.467 1.00 95.19 97 GLY A C 1
ATOM 756 O O . GLY A 1 97 ? 5.944 1.456 -5.336 1.00 95.19 97 GLY A O 1
ATOM 757 N N . THR A 1 98 ? 8.108 1.507 -4.768 1.00 93.31 98 THR A N 1
ATOM 758 C CA . THR A 1 98 ? 8.637 1.674 -6.136 1.00 93.31 98 THR A CA 1
ATOM 759 C C . THR A 1 98 ? 8.637 0.393 -6.976 1.00 93.31 98 THR A C 1
ATOM 761 O O . THR A 1 98 ? 9.176 0.385 -8.084 1.00 93.31 98 THR A O 1
ATOM 764 N N . GLY A 1 99 ? 8.045 -0.683 -6.456 1.00 88.25 99 GLY A N 1
ATOM 765 C CA . GLY A 1 99 ? 8.051 -2.013 -7.052 1.00 88.25 99 GLY A CA 1
ATOM 766 C C . GLY A 1 99 ? 9.099 -2.951 -6.450 1.00 88.25 99 GLY A C 1
ATOM 767 O O . GLY A 1 99 ? 10.031 -2.547 -5.754 1.00 88.25 99 GLY A O 1
ATOM 768 N N . ARG A 1 100 ? 8.902 -4.242 -6.710 1.00 85.88 100 ARG A N 1
ATOM 769 C CA . ARG A 1 100 ? 9.781 -5.339 -6.283 1.00 85.88 100 ARG A CA 1
ATOM 770 C C . ARG A 1 100 ? 10.980 -5.501 -7.231 1.00 85.88 100 ARG A C 1
ATOM 772 O O . ARG A 1 100 ? 10.912 -5.031 -8.365 1.00 85.88 100 ARG A O 1
ATOM 779 N N . PRO A 1 101 ? 12.056 -6.201 -6.824 1.00 84.25 101 PRO A N 1
ATOM 780 C CA . PRO A 1 101 ? 13.108 -6.596 -7.758 1.00 84.25 101 PRO A CA 1
ATOM 781 C C . PRO A 1 101 ? 12.522 -7.289 -9.000 1.00 84.25 101 PRO A C 1
ATOM 783 O O . PRO A 1 101 ? 11.703 -8.200 -8.865 1.00 84.25 101 PRO A O 1
ATOM 786 N N . GLY A 1 102 ? 12.921 -6.839 -10.193 1.00 85.69 102 GLY A N 1
ATOM 787 C CA . GLY A 1 102 ? 12.389 -7.325 -11.473 1.00 85.69 102 GLY A CA 1
ATOM 788 C C . GLY A 1 102 ? 11.117 -6.618 -11.961 1.00 85.69 102 GLY A C 1
ATOM 789 O O . GLY A 1 102 ? 10.520 -7.067 -12.937 1.00 85.69 102 GLY A O 1
ATOM 790 N N . ILE A 1 103 ? 10.686 -5.528 -11.312 1.00 89.44 103 ILE A N 1
ATOM 791 C CA . ILE A 1 103 ? 9.531 -4.737 -11.764 1.00 89.44 103 ILE A CA 1
ATOM 792 C C . ILE A 1 103 ? 9.753 -4.151 -13.164 1.00 89.44 103 ILE A C 1
ATOM 794 O O . ILE A 1 103 ? 8.806 -4.046 -13.927 1.00 89.44 103 ILE A O 1
ATOM 798 N N . GLU A 1 104 ? 10.986 -3.805 -13.540 1.00 91.88 104 GLU A N 1
ATOM 799 C CA . GLU A 1 104 ? 11.301 -3.255 -14.862 1.00 91.88 104 GLU A CA 1
ATOM 800 C C . GLU A 1 104 ? 10.937 -4.209 -16.006 1.00 91.88 104 GLU A C 1
ATOM 802 O O . GLU A 1 104 ? 10.401 -3.767 -17.024 1.00 91.88 104 GLU A O 1
ATOM 807 N N . ASP A 1 105 ? 11.195 -5.505 -15.827 1.00 91.44 105 ASP A N 1
ATOM 808 C CA . ASP A 1 105 ? 10.830 -6.533 -16.803 1.00 91.44 105 ASP A CA 1
ATOM 809 C C . ASP A 1 105 ? 9.309 -6.687 -16.863 1.00 91.44 105 ASP A C 1
ATOM 811 O O . ASP A 1 105 ? 8.723 -6.693 -17.940 1.00 91.44 105 ASP A O 1
ATOM 815 N N . GLU A 1 106 ? 8.650 -6.710 -15.700 1.00 90.69 106 GLU A N 1
ATOM 816 C CA . GLU A 1 106 ? 7.191 -6.796 -15.616 1.00 90.69 106 GLU A CA 1
ATOM 817 C C . GLU A 1 106 ? 6.493 -5.601 -16.288 1.00 90.69 106 GLU A C 1
ATOM 819 O O . GLU A 1 106 ? 5.471 -5.775 -16.952 1.00 90.69 106 GLU A O 1
ATOM 824 N N . LEU A 1 107 ? 7.043 -4.393 -16.145 1.00 93.81 107 LEU A N 1
ATOM 825 C CA . LEU A 1 107 ? 6.536 -3.201 -16.823 1.00 93.81 107 LEU A CA 1
ATOM 826 C C . LEU A 1 107 ? 6.700 -3.321 -18.336 1.00 93.81 107 LEU A C 1
ATOM 828 O O . LEU A 1 107 ? 5.749 -3.056 -19.069 1.00 93.81 107 LEU A O 1
ATOM 832 N N . ARG A 1 108 ? 7.866 -3.779 -18.804 1.00 94.69 108 ARG A N 1
ATOM 833 C CA . ARG A 1 108 ? 8.130 -3.985 -20.232 1.00 94.69 108 ARG A CA 1
ATOM 834 C C . ARG A 1 108 ? 7.179 -5.012 -20.841 1.00 94.69 108 ARG A C 1
ATOM 836 O O . ARG A 1 108 ? 6.586 -4.731 -21.878 1.00 94.69 108 ARG A O 1
ATOM 843 N N . ASP A 1 109 ? 6.980 -6.142 -20.166 1.00 92.94 109 ASP A N 1
ATOM 844 C CA . ASP A 1 109 ? 6.065 -7.209 -20.592 1.00 92.94 109 ASP A CA 1
ATOM 845 C C . ASP A 1 109 ? 4.614 -6.713 -20.718 1.00 92.94 109 ASP A C 1
ATOM 847 O O . ASP A 1 109 ? 3.837 -7.229 -21.520 1.00 92.94 109 ASP A O 1
ATOM 851 N N . LYS A 1 110 ? 4.241 -5.700 -19.929 1.00 91.25 110 LYS A N 1
ATOM 852 C CA . LYS A 1 110 ? 2.906 -5.085 -19.923 1.00 91.25 110 LYS A CA 1
ATOM 853 C C . LYS A 1 110 ? 2.803 -3.833 -20.800 1.00 91.25 110 LYS A C 1
ATOM 855 O O . LYS A 1 110 ? 1.744 -3.212 -20.823 1.00 91.25 110 LYS A O 1
ATOM 860 N N . GLY A 1 111 ? 3.873 -3.445 -21.498 1.00 94.19 111 GLY A N 1
ATOM 861 C CA . GLY A 1 111 ? 3.909 -2.229 -22.317 1.00 94.19 111 GLY A CA 1
ATOM 862 C C . GLY A 1 111 ? 3.842 -0.928 -21.508 1.00 94.19 111 GLY A C 1
ATOM 863 O O . GLY A 1 111 ? 3.421 0.100 -22.034 1.00 94.19 111 GLY A O 1
ATOM 864 N N . LEU A 1 112 ? 4.229 -0.962 -20.231 1.00 94.50 112 LEU A N 1
ATOM 865 C CA . LEU A 1 112 ? 4.226 0.192 -19.335 1.00 94.50 112 LEU A CA 1
ATOM 866 C C . LEU A 1 112 ? 5.583 0.921 -19.343 1.00 94.50 112 LEU A C 1
ATOM 868 O O . LEU A 1 112 ? 6.628 0.287 -19.522 1.00 94.50 112 LEU A O 1
ATOM 872 N N . PRO A 1 113 ? 5.607 2.249 -19.107 1.00 93.12 113 PRO A N 1
ATOM 873 C CA . PRO A 1 113 ? 6.849 3.010 -19.039 1.00 93.12 113 PRO A CA 1
ATOM 874 C C . PRO A 1 113 ? 7.780 2.526 -17.922 1.00 93.12 113 PRO A C 1
ATOM 876 O O . PRO A 1 113 ? 7.394 2.430 -16.757 1.00 93.12 113 PRO A O 1
ATOM 879 N N . VAL A 1 114 ? 9.049 2.296 -18.263 1.00 94.69 114 VAL A N 1
ATOM 880 C CA . VAL A 1 114 ? 10.091 1.960 -17.286 1.00 94.69 114 VAL A CA 1
ATOM 881 C C . VAL A 1 114 ? 10.817 3.236 -16.871 1.00 94.69 114 VAL A C 1
ATOM 883 O O . VAL A 1 114 ? 11.695 3.731 -17.575 1.00 94.69 114 VAL A O 1
ATOM 886 N N . LEU A 1 115 ? 10.449 3.778 -15.711 1.00 93.00 115 LEU A N 1
ATOM 887 C CA . LEU A 1 115 ? 11.118 4.944 -15.133 1.00 93.00 115 LEU A CA 1
ATOM 888 C C . LEU A 1 115 ? 12.384 4.544 -14.358 1.00 93.00 115 LEU A C 1
ATOM 890 O O . LEU A 1 115 ? 12.410 3.473 -13.737 1.00 93.00 115 LEU A O 1
ATOM 894 N N . PRO A 1 116 ? 13.406 5.421 -14.298 1.00 91.81 116 PRO A N 1
ATOM 895 C CA . PRO A 1 116 ? 14.542 5.224 -13.403 1.00 91.81 116 PRO A CA 1
ATOM 896 C C . PRO A 1 116 ? 14.089 5.236 -11.929 1.00 91.81 116 PRO A C 1
ATOM 898 O O . PRO A 1 116 ? 13.024 5.776 -11.614 1.00 91.81 116 PRO A O 1
ATOM 901 N N . PRO A 1 117 ? 14.898 4.717 -10.984 1.00 88.06 117 PRO A N 1
ATOM 902 C CA . PRO A 1 117 ? 14.516 4.625 -9.571 1.00 88.06 117 PRO A CA 1
ATOM 903 C C . PRO A 1 117 ? 14.041 5.944 -8.936 1.00 88.06 117 PRO A C 1
ATOM 905 O O . PRO A 1 117 ? 13.107 5.937 -8.138 1.00 88.06 117 PRO A O 1
ATOM 908 N N . SER A 1 118 ? 14.645 7.081 -9.301 1.00 91.00 118 SER A N 1
ATOM 909 C CA . SER A 1 118 ? 14.202 8.410 -8.849 1.00 91.00 118 SER A CA 1
ATOM 910 C C . SER A 1 118 ? 12.838 8.801 -9.418 1.00 91.00 118 SER A C 1
ATOM 912 O O . SER A 1 118 ? 12.019 9.349 -8.689 1.00 91.00 118 SER A O 1
ATOM 914 N N . GLY A 1 119 ? 12.573 8.478 -10.687 1.00 94.25 119 GLY A N 1
ATOM 915 C CA . GLY A 1 119 ? 11.269 8.686 -11.314 1.00 94.25 119 GLY A CA 1
ATOM 916 C C . GLY A 1 119 ? 10.179 7.870 -10.623 1.00 94.25 119 GLY A C 1
ATOM 917 O O . GLY A 1 119 ? 9.115 8.396 -10.327 1.00 94.25 119 GLY A O 1
ATOM 918 N N . ARG A 1 120 ? 10.470 6.620 -10.243 1.00 93.88 120 ARG A N 1
ATOM 919 C CA . ARG A 1 120 ? 9.515 5.787 -9.490 1.00 93.88 120 ARG A CA 1
ATOM 920 C C . ARG A 1 120 ? 9.207 6.341 -8.098 1.00 93.88 120 ARG A C 1
ATOM 922 O O . ARG A 1 120 ? 8.063 6.260 -7.663 1.00 93.88 120 ARG A O 1
ATOM 929 N N . LEU A 1 121 ? 10.195 6.920 -7.407 1.00 95.62 121 LEU A N 1
ATOM 930 C CA . LEU A 1 121 ? 9.963 7.633 -6.141 1.00 95.62 121 LEU A CA 1
ATOM 931 C C . LEU A 1 121 ? 9.106 8.891 -6.342 1.00 95.62 121 LEU A C 1
ATOM 933 O O . LEU A 1 121 ? 8.250 9.174 -5.509 1.00 95.62 121 LEU A O 1
ATOM 937 N N . ALA A 1 122 ? 9.298 9.616 -7.447 1.00 96.00 122 ALA A N 1
ATOM 938 C CA . ALA A 1 122 ? 8.448 10.755 -7.785 1.00 96.00 122 ALA A CA 1
ATOM 939 C C . ALA A 1 122 ? 6.990 10.326 -8.029 1.00 96.00 122 ALA A C 1
ATOM 941 O O . ALA A 1 122 ? 6.080 11.002 -7.565 1.00 96.00 122 ALA A O 1
ATOM 942 N N . GLU A 1 123 ? 6.752 9.177 -8.668 1.00 96.31 123 GLU A N 1
ATOM 943 C CA . GLU A 1 123 ? 5.394 8.632 -8.829 1.00 96.31 123 GLU A CA 1
ATOM 944 C C . GLU A 1 123 ? 4.752 8.229 -7.489 1.00 96.31 123 GLU A C 1
ATOM 946 O O . GLU A 1 123 ? 3.558 8.454 -7.293 1.00 96.31 123 GLU A O 1
ATOM 951 N N . VAL A 1 124 ? 5.531 7.702 -6.530 1.00 97.81 124 VAL A N 1
ATOM 952 C CA . VAL A 1 124 ? 5.038 7.467 -5.155 1.00 97.81 124 VAL A CA 1
ATOM 953 C C . VAL A 1 124 ? 4.573 8.779 -4.526 1.00 97.81 124 VAL A C 1
ATOM 955 O O . VAL A 1 124 ? 3.455 8.843 -4.023 1.00 97.81 124 VAL A O 1
ATOM 958 N N . ARG A 1 125 ? 5.399 9.831 -4.597 1.00 98.19 125 ARG A N 1
ATOM 959 C CA . ARG A 1 125 ? 5.058 11.158 -4.069 1.00 98.19 125 ARG A CA 1
ATOM 960 C C . ARG A 1 125 ? 3.772 11.700 -4.692 1.00 98.19 125 ARG A C 1
ATOM 962 O O . ARG A 1 125 ? 2.849 12.011 -3.953 1.00 98.19 125 ARG A O 1
ATOM 969 N N . LYS A 1 126 ? 3.677 11.716 -6.026 1.00 98.38 126 LYS A N 1
ATOM 970 C CA . LYS A 1 126 ? 2.474 12.178 -6.741 1.00 98.38 126 LYS A CA 1
ATOM 971 C C . LYS A 1 126 ? 1.219 11.405 -6.341 1.00 98.38 126 LYS A C 1
ATOM 973 O O . LYS A 1 126 ? 0.137 11.972 -6.292 1.00 98.38 126 LYS A O 1
ATOM 978 N N . THR A 1 127 ? 1.353 10.103 -6.078 1.00 98.62 127 THR A N 1
ATOM 979 C CA . THR A 1 127 ? 0.222 9.273 -5.639 1.00 98.62 127 THR A CA 1
ATOM 980 C C . THR A 1 127 ? -0.252 9.693 -4.252 1.00 98.62 127 THR A C 1
ATOM 982 O O . THR A 1 127 ? -1.451 9.795 -4.022 1.00 98.62 127 THR A O 1
ATOM 985 N N . VAL A 1 128 ? 0.680 9.954 -3.331 1.00 98.56 128 VAL A N 1
ATOM 986 C CA . VAL A 1 128 ? 0.347 10.416 -1.978 1.00 98.56 128 VAL A CA 1
ATOM 987 C C . VAL A 1 128 ? -0.225 11.833 -2.006 1.00 98.56 128 VAL A C 1
ATOM 989 O O . VAL A 1 128 ? -1.212 12.078 -1.331 1.00 98.56 128 VAL A O 1
ATOM 992 N N . GLU A 1 129 ? 0.320 12.739 -2.817 1.00 98.56 129 GLU A N 1
ATOM 993 C CA . GLU A 1 129 ? -0.232 14.090 -3.008 1.00 98.56 129 GLU A CA 1
ATOM 994 C C . GLU A 1 129 ? -1.675 14.033 -3.529 1.00 98.56 129 GLU A C 1
ATOM 996 O O . GLU A 1 129 ? -2.573 14.570 -2.890 1.00 98.56 129 GLU A O 1
ATOM 1001 N N . ALA A 1 130 ? -1.929 13.270 -4.599 1.00 98.69 130 ALA A N 1
ATOM 1002 C CA . ALA A 1 130 ? -3.281 13.088 -5.128 1.00 98.69 130 ALA A CA 1
ATOM 1003 C C . ALA A 1 130 ? -4.239 12.432 -4.115 1.00 98.69 130 ALA A C 1
ATOM 1005 O O . ALA A 1 130 ? -5.432 12.721 -4.114 1.00 98.69 130 ALA A O 1
ATOM 1006 N N . LEU A 1 131 ? -3.737 11.547 -3.246 1.00 98.69 131 LEU A N 1
ATOM 1007 C CA . LEU A 1 131 ? -4.531 10.970 -2.161 1.00 98.69 131 LEU A CA 1
ATOM 1008 C C . LEU A 1 131 ? -4.892 12.025 -1.111 1.00 98.69 131 LEU A C 1
ATOM 1010 O O . LEU A 1 131 ? -6.027 12.040 -0.651 1.00 98.69 131 LEU A O 1
ATOM 1014 N N . ARG A 1 132 ? -3.963 12.916 -0.749 1.00 98.56 132 ARG A N 1
ATOM 1015 C CA . ARG A 1 132 ? -4.238 14.012 0.192 1.00 98.56 132 ARG A CA 1
ATOM 1016 C C . ARG A 1 132 ? -5.254 15.002 -0.371 1.00 98.56 132 ARG A C 1
ATOM 1018 O O . ARG A 1 132 ? -6.130 15.432 0.370 1.00 98.56 132 ARG A O 1
ATOM 1025 N N . ASP A 1 133 ? -5.195 15.283 -1.671 1.00 98.44 133 ASP A N 1
ATOM 1026 C CA . ASP A 1 133 ? -6.199 16.114 -2.344 1.00 98.44 133 ASP A CA 1
ATOM 1027 C C . ASP A 1 133 ? -7.600 15.482 -2.287 1.00 98.44 133 ASP A C 1
ATOM 1029 O O . ASP A 1 133 ? -8.587 16.183 -2.069 1.00 98.44 133 ASP A O 1
ATOM 1033 N N . LEU A 1 134 ? -7.694 14.158 -2.463 1.00 98.44 134 LEU A N 1
ATOM 1034 C CA . LEU A 1 134 ? -8.957 13.418 -2.370 1.00 98.44 134 LEU A CA 1
ATOM 1035 C C . LEU A 1 134 ? -9.476 13.311 -0.931 1.00 98.44 134 LEU A C 1
ATOM 1037 O O . LEU A 1 134 ? -10.676 13.439 -0.706 1.00 98.44 134 LEU A O 1
ATOM 1041 N N . ASP A 1 135 ? -8.588 13.062 0.032 1.00 98.31 135 ASP A N 1
ATOM 1042 C CA . ASP A 1 135 ? -8.929 12.963 1.452 1.00 98.31 135 ASP A CA 1
ATOM 1043 C C . ASP A 1 135 ? -9.461 14.299 2.006 1.00 98.31 135 ASP A C 1
ATOM 1045 O O . ASP A 1 135 ? -10.369 14.307 2.842 1.00 98.31 135 ASP A O 1
ATOM 1049 N N . GLY A 1 136 ? -8.930 15.428 1.526 1.00 97.50 136 GLY A N 1
ATOM 1050 C CA . GLY A 1 136 ? -9.288 16.748 2.035 1.00 97.50 136 GLY A CA 1
ATOM 1051 C C . GLY A 1 136 ? -8.900 16.930 3.513 1.00 97.50 136 GLY A C 1
ATOM 1052 O O . GLY A 1 136 ? -8.008 16.247 4.013 1.00 97.50 136 GLY A O 1
ATOM 1053 N N . PRO A 1 137 ? -9.527 17.877 4.235 1.00 95.56 137 PRO A N 1
ATOM 1054 C CA . PRO A 1 137 ? -9.195 18.147 5.637 1.00 95.56 137 PRO A CA 1
ATOM 1055 C C . PRO A 1 137 ? -9.825 17.157 6.632 1.00 95.56 137 PRO A C 1
ATOM 1057 O O . PRO A 1 137 ? -9.367 17.069 7.770 1.00 95.56 137 PRO A O 1
ATOM 1060 N N . ASP A 1 138 ? -10.877 16.442 6.224 1.00 93.62 138 ASP A N 1
ATOM 1061 C CA . ASP A 1 138 ? -11.723 15.652 7.129 1.00 93.62 138 ASP A CA 1
ATOM 1062 C C . ASP A 1 138 ? -11.284 14.184 7.246 1.00 93.62 138 ASP A C 1
ATOM 1064 O O . ASP A 1 138 ? -11.704 13.472 8.161 1.00 93.62 138 ASP A O 1
ATOM 1068 N N . LEU A 1 139 ? -10.433 13.721 6.328 1.00 96.06 139 LEU A N 1
ATOM 1069 C CA . LEU A 1 139 ? -9.914 12.360 6.290 1.00 96.06 139 LEU A CA 1
ATOM 1070 C C . LEU A 1 139 ? -8.386 12.381 6.204 1.00 96.06 139 LEU A C 1
ATOM 1072 O O . LEU A 1 139 ? -7.781 13.280 5.637 1.00 96.06 139 LEU A O 1
ATOM 1076 N N . HIS A 1 140 ? -7.748 11.351 6.756 1.00 97.31 140 HIS A N 1
ATOM 1077 C CA . HIS A 1 140 ? -6.323 11.107 6.553 1.00 97.31 140 HIS A CA 1
ATOM 1078 C C . HIS A 1 140 ? -6.088 9.614 6.386 1.00 97.31 140 HIS A C 1
ATOM 1080 O O . HIS A 1 140 ? -6.021 8.868 7.364 1.00 97.31 140 HIS A O 1
ATOM 1086 N N . THR A 1 141 ? -5.971 9.165 5.139 1.00 98.44 141 THR A N 1
ATOM 1087 C CA . THR A 1 141 ? -5.638 7.777 4.820 1.00 98.44 141 THR A CA 1
ATOM 1088 C C . THR A 1 141 ? -4.187 7.490 5.231 1.00 98.44 141 THR A C 1
ATOM 1090 O O . THR A 1 141 ? -3.278 8.116 4.674 1.00 98.44 141 THR A O 1
ATOM 1093 N N . PRO A 1 142 ? -3.915 6.555 6.163 1.00 97.94 142 PRO A N 1
ATOM 1094 C CA . PRO A 1 142 ? -2.549 6.242 6.569 1.00 97.94 142 PRO A CA 1
ATOM 1095 C C . PRO A 1 142 ? -1.733 5.659 5.415 1.00 97.94 142 PRO A C 1
ATOM 1097 O O . PRO A 1 142 ? -2.160 4.702 4.766 1.00 97.94 142 PRO A O 1
ATOM 1100 N N . VAL A 1 143 ? -0.540 6.202 5.188 1.00 98.38 143 VAL A N 1
ATOM 1101 C CA . VAL A 1 143 ? 0.393 5.745 4.155 1.00 98.38 143 VAL A CA 1
ATOM 1102 C C . VAL A 1 143 ? 1.495 4.904 4.786 1.00 98.38 143 VAL A C 1
ATOM 1104 O O . VAL A 1 143 ? 2.243 5.368 5.649 1.00 98.38 143 VAL A O 1
ATOM 1107 N N . ALA A 1 144 ? 1.623 3.664 4.315 1.00 97.06 144 ALA A N 1
ATOM 1108 C CA . ALA A 1 144 ? 2.701 2.758 4.670 1.00 97.06 144 ALA A CA 1
ATOM 1109 C C . ALA A 1 144 ? 3.723 2.653 3.530 1.00 97.06 144 ALA A C 1
ATOM 1111 O O . ALA A 1 144 ? 3.376 2.330 2.396 1.00 97.06 144 ALA A O 1
ATOM 1112 N N . MET A 1 145 ? 5.005 2.876 3.818 1.00 96.50 145 MET A N 1
ATOM 1113 C CA . MET A 1 145 ? 6.070 2.746 2.819 1.00 96.50 145 MET A CA 1
ATOM 1114 C C . MET A 1 145 ? 7.020 1.596 3.142 1.00 96.50 145 MET A C 1
ATOM 1116 O O . MET A 1 145 ? 7.614 1.534 4.220 1.00 96.50 145 MET A O 1
ATOM 1120 N N . ALA A 1 146 ? 7.203 0.705 2.164 1.00 90.38 146 ALA A N 1
ATOM 1121 C CA . ALA A 1 146 ? 8.239 -0.322 2.194 1.00 90.38 146 ALA A CA 1
ATOM 1122 C C . ALA A 1 146 ? 9.547 0.242 1.627 1.00 90.38 146 ALA A C 1
ATOM 1124 O O . ALA A 1 146 ? 9.638 0.554 0.438 1.00 90.38 146 ALA A O 1
ATOM 1125 N N . VAL A 1 147 ? 10.564 0.392 2.478 1.00 91.31 147 VAL A N 1
ATOM 1126 C CA . VAL A 1 147 ? 11.802 1.110 2.137 1.00 91.31 147 VAL A CA 1
ATOM 1127 C C . VAL A 1 147 ? 13.055 0.325 2.499 1.00 91.31 147 VAL A C 1
ATOM 1129 O O . VAL A 1 147 ? 13.063 -0.514 3.396 1.00 91.31 147 VAL A O 1
ATOM 1132 N N . LEU A 1 148 ? 14.151 0.627 1.804 1.00 86.19 148 LEU A N 1
ATOM 1133 C CA . LEU A 1 148 ? 15.481 0.120 2.144 1.00 86.19 148 LEU A CA 1
ATOM 1134 C C . LEU A 1 148 ? 16.551 1.177 1.848 1.00 86.19 148 LEU A C 1
ATOM 1136 O O . LEU A 1 148 ? 17.277 1.617 2.738 1.00 86.19 148 LEU A O 1
ATOM 1140 N N . GLY A 1 149 ? 16.608 1.643 0.598 1.00 88.44 149 GLY A N 1
ATOM 1141 C CA . GLY A 1 149 ? 17.599 2.625 0.160 1.00 88.44 149 GLY A CA 1
ATOM 1142 C C . GLY A 1 149 ? 17.460 3.992 0.853 1.00 88.44 149 GLY A C 1
ATOM 1143 O O . GLY A 1 149 ? 16.355 4.381 1.237 1.00 88.44 149 GLY A O 1
ATOM 1144 N N . PRO A 1 150 ? 18.557 4.765 0.979 1.00 91.06 150 PRO A N 1
ATOM 1145 C CA . PRO A 1 150 ? 18.565 6.046 1.693 1.00 91.06 150 PRO A CA 1
ATOM 1146 C C . PRO A 1 150 ? 17.565 7.060 1.123 1.00 91.06 150 PRO A C 1
ATOM 1148 O O . PRO A 1 150 ? 16.864 7.707 1.889 1.00 91.06 150 PRO A O 1
ATOM 1151 N N . LYS A 1 151 ? 17.418 7.142 -0.208 1.00 92.75 151 LYS A N 1
ATOM 1152 C CA . LYS A 1 151 ? 16.439 8.038 -0.851 1.00 92.75 151 LYS A CA 1
ATOM 1153 C C . LYS A 1 151 ? 14.989 7.662 -0.528 1.00 92.75 151 LYS A C 1
ATOM 1155 O O . LYS A 1 151 ? 14.169 8.541 -0.301 1.00 92.75 151 LYS A O 1
ATOM 1160 N N . ALA A 1 152 ? 14.681 6.364 -0.487 1.00 92.94 152 ALA A N 1
ATOM 1161 C CA . ALA A 1 152 ? 13.345 5.885 -0.136 1.00 92.94 152 ALA A CA 1
ATOM 1162 C C . ALA A 1 152 ? 13.036 6.136 1.347 1.00 92.94 152 ALA A C 1
ATOM 1164 O O . ALA A 1 152 ? 11.930 6.548 1.671 1.00 92.94 152 ALA A O 1
ATOM 1165 N N . ARG A 1 153 ? 14.026 5.949 2.232 1.00 93.69 153 ARG A N 1
ATOM 1166 C CA . ARG A 1 153 ? 13.907 6.291 3.658 1.00 93.69 153 ARG A CA 1
ATOM 1167 C C . ARG A 1 153 ? 13.687 7.789 3.866 1.00 93.69 153 ARG A C 1
ATOM 1169 O O . ARG A 1 153 ? 12.797 8.151 4.619 1.00 93.69 153 ARG A O 1
ATOM 1176 N N . ALA A 1 154 ? 14.443 8.640 3.173 1.00 93.56 154 ALA A N 1
ATOM 1177 C CA . ALA A 1 154 ? 14.258 10.088 3.242 1.00 93.56 154 ALA A CA 1
ATOM 1178 C C . ALA A 1 154 ? 12.844 10.504 2.803 1.00 93.56 154 ALA A C 1
ATOM 1180 O O . ALA A 1 154 ? 12.200 11.272 3.503 1.00 93.56 154 ALA A O 1
ATOM 1181 N N . LEU A 1 155 ? 12.332 9.934 1.703 1.00 95.38 155 LEU A N 1
ATOM 1182 C CA . LEU A 1 155 ? 10.954 10.178 1.269 1.00 95.38 155 LEU A CA 1
ATOM 1183 C C . LEU A 1 155 ? 9.934 9.705 2.317 1.00 95.38 155 LEU A C 1
ATOM 1185 O O . LEU A 1 155 ? 9.021 10.445 2.656 1.00 95.38 155 LEU A O 1
ATOM 1189 N N . ALA A 1 156 ? 10.097 8.498 2.863 1.00 95.56 156 ALA A N 1
ATOM 1190 C CA . ALA A 1 156 ? 9.186 7.977 3.881 1.00 95.56 156 ALA A CA 1
ATOM 1191 C C . ALA A 1 156 ? 9.172 8.819 5.164 1.00 95.56 156 ALA A C 1
ATOM 1193 O O . ALA A 1 156 ? 8.117 8.974 5.768 1.00 95.56 156 ALA A O 1
ATOM 1194 N N . ALA A 1 157 ? 10.310 9.392 5.561 1.00 93.94 157 ALA A N 1
ATOM 1195 C CA . ALA A 1 157 ? 10.375 10.299 6.705 1.00 93.94 157 ALA A CA 1
ATOM 1196 C C . ALA A 1 157 ? 9.573 11.597 6.488 1.00 93.94 157 ALA A C 1
ATOM 1198 O O . ALA A 1 157 ? 9.183 12.240 7.457 1.00 93.94 157 ALA A O 1
ATOM 1199 N N . GLU A 1 158 ? 9.322 11.973 5.234 1.00 94.62 158 GLU A N 1
ATOM 1200 C CA . GLU A 1 158 ? 8.565 13.171 4.878 1.00 94.62 158 GLU A CA 1
ATOM 1201 C C . GLU A 1 158 ? 7.060 12.896 4.745 1.00 94.62 158 GLU A C 1
ATOM 1203 O O . GLU A 1 158 ? 6.261 13.689 5.232 1.00 94.62 158 GLU A O 1
ATOM 1208 N N . ILE A 1 159 ? 6.669 11.793 4.090 1.00 95.88 159 ILE A N 1
ATOM 1209 C CA . ILE A 1 159 ? 5.272 11.601 3.645 1.00 95.88 159 ILE A CA 1
ATOM 1210 C C . ILE A 1 159 ? 4.560 10.364 4.209 1.00 95.88 159 ILE A C 1
ATOM 1212 O O . ILE A 1 159 ? 3.360 10.216 3.979 1.00 95.88 159 ILE A O 1
ATOM 1216 N N . ALA A 1 160 ? 5.265 9.445 4.878 1.00 96.62 160 ALA A N 1
ATOM 1217 C CA . ALA A 1 160 ? 4.665 8.205 5.371 1.00 96.62 160 ALA A CA 1
ATOM 1218 C C . ALA A 1 160 ? 4.280 8.302 6.850 1.00 96.62 160 ALA A C 1
ATOM 1220 O O . ALA A 1 160 ? 5.017 8.852 7.667 1.00 96.62 160 ALA A O 1
ATOM 1221 N N . ASP A 1 161 ? 3.164 7.669 7.201 1.00 95.81 161 ASP A N 1
ATOM 1222 C CA . ASP A 1 161 ? 2.729 7.476 8.586 1.00 95.81 161 ASP A CA 1
ATOM 1223 C C . ASP A 1 161 ? 3.364 6.213 9.190 1.00 95.81 161 ASP A C 1
ATOM 1225 O O . ASP A 1 161 ? 3.688 6.147 10.380 1.00 95.81 161 ASP A O 1
ATOM 1229 N N . ILE A 1 162 ? 3.547 5.196 8.340 1.00 95.00 162 ILE A N 1
ATOM 1230 C CA . ILE A 1 162 ? 4.026 3.864 8.700 1.00 95.00 162 ILE A CA 1
ATOM 1231 C C . ILE A 1 162 ? 5.202 3.494 7.796 1.00 95.00 162 ILE A C 1
ATOM 1233 O O . ILE A 1 162 ? 5.175 3.676 6.578 1.00 95.00 162 ILE A O 1
ATOM 1237 N N . VAL A 1 163 ? 6.242 2.908 8.376 1.00 93.69 163 VAL A N 1
ATOM 1238 C CA . VAL A 1 163 ? 7.429 2.468 7.649 1.00 93.69 163 VAL A CA 1
ATOM 1239 C C . VAL A 1 163 ? 7.704 1.007 7.927 1.00 93.69 163 VAL A C 1
ATOM 1241 O O . VAL A 1 163 ? 7.767 0.564 9.072 1.00 93.69 163 VAL A O 1
ATOM 1244 N N . THR A 1 164 ? 7.910 0.253 6.852 1.00 89.75 164 THR A N 1
ATOM 1245 C CA . THR A 1 164 ? 8.391 -1.121 6.919 1.00 89.75 164 THR A CA 1
ATOM 1246 C C . THR A 1 164 ? 9.693 -1.245 6.143 1.00 89.75 164 THR A C 1
ATOM 1248 O O . THR A 1 164 ? 9.866 -0.644 5.081 1.00 89.75 164 THR A O 1
ATOM 1251 N N . PHE A 1 165 ? 10.642 -2.009 6.675 1.00 88.25 165 PHE A N 1
ATOM 1252 C CA . PHE A 1 165 ? 11.888 -2.264 5.967 1.00 88.25 165 PHE A CA 1
ATOM 1253 C C . PHE A 1 165 ? 11.714 -3.463 5.041 1.00 88.25 165 PHE A C 1
ATOM 1255 O O . PHE A 1 165 ? 11.310 -4.541 5.479 1.00 88.25 165 PHE A O 1
ATOM 1262 N N . ALA A 1 166 ? 12.046 -3.289 3.762 1.00 83.56 166 ALA A N 1
ATOM 1263 C CA . ALA A 1 166 ? 12.089 -4.381 2.792 1.00 83.56 166 ALA A CA 1
ATOM 1264 C C . ALA A 1 166 ? 13.352 -5.229 3.027 1.00 83.56 166 ALA A C 1
ATOM 1266 O O . ALA A 1 166 ? 14.351 -5.105 2.318 1.00 83.56 166 ALA A O 1
ATOM 1267 N N . LEU A 1 167 ? 13.322 -6.026 4.095 1.00 82.25 167 LEU A N 1
ATOM 1268 C CA . LEU A 1 167 ? 14.436 -6.860 4.537 1.00 82.25 167 LEU A CA 1
ATOM 1269 C C . LEU A 1 167 ? 14.608 -8.088 3.626 1.00 82.25 167 LEU A C 1
ATOM 1271 O O . LEU A 1 167 ? 13.637 -8.679 3.160 1.00 82.25 167 LEU A O 1
ATOM 1275 N N . GLY A 1 168 ? 15.861 -8.462 3.403 1.00 77.00 168 GLY A N 1
ATOM 1276 C CA . GLY A 1 168 ? 16.333 -9.698 2.792 1.00 77.00 168 GLY A CA 1
ATOM 1277 C C . G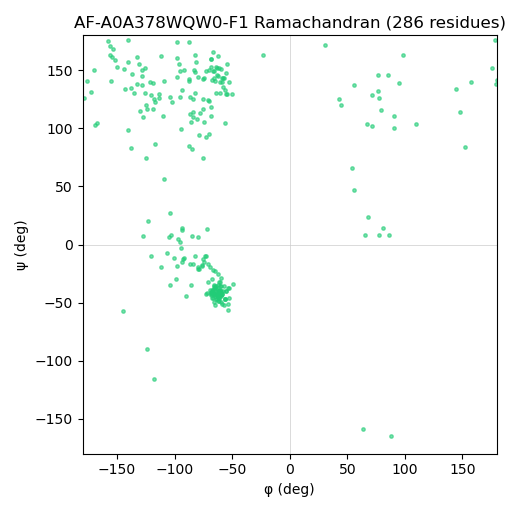LY A 1 168 ? 17.181 -10.489 3.792 1.00 77.00 168 GLY A C 1
ATOM 1278 O O . GLY A 1 168 ? 16.677 -10.946 4.815 1.00 77.00 168 GLY A O 1
ATOM 1279 N N . ASP A 1 169 ? 18.467 -10.660 3.498 1.00 79.19 169 ASP A N 1
ATOM 1280 C CA . ASP A 1 169 ? 19.422 -11.458 4.276 1.00 79.19 169 ASP A CA 1
ATOM 1281 C C . ASP A 1 169 ? 20.227 -10.658 5.316 1.00 79.19 169 ASP A C 1
ATOM 1283 O O . ASP A 1 169 ? 21.182 -11.187 5.889 1.00 79.19 169 ASP A O 1
ATOM 1287 N N . GLN A 1 170 ? 19.835 -9.411 5.606 1.00 84.69 170 GLN A N 1
ATOM 1288 C CA . GLN A 1 170 ? 20.539 -8.574 6.576 1.00 84.69 170 GLN A CA 1
ATOM 1289 C C . GLN A 1 170 ? 20.609 -9.237 7.957 1.00 84.69 170 GLN A C 1
ATOM 1291 O O . GLN A 1 170 ? 19.665 -9.865 8.451 1.00 84.69 170 GLN A O 1
ATOM 1296 N N . SER A 1 171 ? 21.737 -9.031 8.624 1.00 88.81 171 SER A N 1
ATOM 1297 C C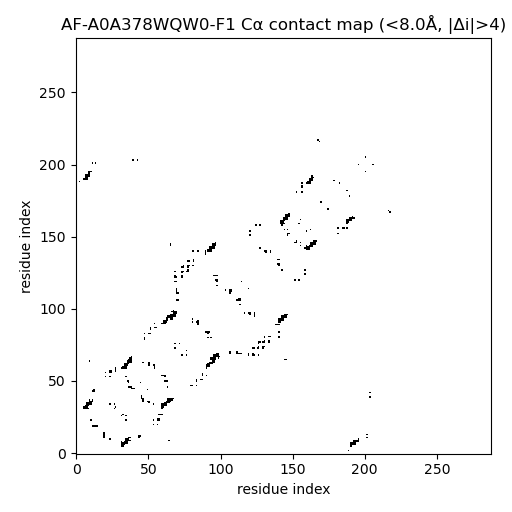A . SER A 1 171 ? 21.963 -9.457 9.997 1.00 88.81 171 SER A CA 1
ATOM 1298 C C . SER A 1 171 ? 21.094 -8.677 10.988 1.00 88.81 171 SER A C 1
ATOM 1300 O O . SER A 1 171 ? 20.647 -7.554 10.746 1.00 88.81 171 SER A O 1
ATOM 1302 N N . ARG A 1 172 ? 20.901 -9.247 12.184 1.00 87.25 172 ARG A N 1
ATOM 1303 C CA . ARG A 1 172 ? 20.153 -8.589 13.267 1.00 87.25 172 ARG A CA 1
ATOM 1304 C C . ARG A 1 172 ? 20.717 -7.207 13.617 1.00 87.25 172 ARG A C 1
ATOM 1306 O O . ARG A 1 172 ? 19.938 -6.297 13.878 1.00 87.25 172 ARG A O 1
ATOM 1313 N N . SER A 1 173 ? 22.041 -7.052 13.640 1.00 90.19 173 SER A N 1
ATOM 1314 C CA . SER A 1 173 ? 22.693 -5.785 13.991 1.00 90.19 173 SER A CA 1
ATOM 1315 C C . SER A 1 173 ? 22.511 -4.719 12.907 1.00 90.19 173 SER A C 1
ATOM 1317 O O . SER A 1 173 ? 22.402 -3.536 13.225 1.00 90.19 173 SER A O 1
ATOM 1319 N N . GLU A 1 174 ? 22.435 -5.114 11.635 1.00 88.81 174 GLU A N 1
ATOM 1320 C CA . GLU A 1 174 ? 22.082 -4.209 10.537 1.00 88.81 174 GLU A CA 1
ATOM 1321 C C . GLU A 1 174 ? 20.628 -3.751 10.643 1.00 88.81 174 GLU A C 1
ATOM 1323 O O . GLU A 1 174 ? 20.367 -2.552 10.567 1.00 88.81 174 GLU A O 1
ATOM 1328 N N . VAL A 1 175 ? 19.693 -4.670 10.903 1.00 88.12 175 VAL A N 1
ATOM 1329 C CA . VAL A 1 175 ? 18.273 -4.332 11.107 1.00 88.12 175 VAL A CA 1
ATOM 1330 C C . VAL A 1 175 ? 18.086 -3.412 12.316 1.00 88.12 175 VAL A C 1
ATOM 1332 O O . VAL A 1 175 ? 17.347 -2.431 12.239 1.00 88.12 175 VAL A O 1
ATOM 1335 N N . GLU A 1 176 ? 18.777 -3.687 13.424 1.00 89.88 176 GLU A N 1
ATOM 1336 C CA . GLU A 1 176 ? 18.731 -2.842 14.620 1.00 89.88 176 GLU A CA 1
ATOM 1337 C C . GLU A 1 176 ? 19.231 -1.423 14.329 1.00 89.88 176 GLU A C 1
ATOM 1339 O O . GLU A 1 176 ? 18.605 -0.448 14.748 1.00 89.88 176 GLU A O 1
ATOM 1344 N N . ARG A 1 177 ? 20.327 -1.301 13.574 1.00 89.94 177 ARG A N 1
ATOM 1345 C CA . ARG A 1 177 ? 20.877 -0.007 13.163 1.00 89.94 177 ARG A CA 1
ATOM 1346 C C . ARG A 1 177 ? 19.907 0.749 12.263 1.00 89.94 177 ARG A C 1
ATOM 1348 O O . ARG A 1 177 ? 19.613 1.900 12.547 1.00 89.94 177 ARG A O 1
ATOM 1355 N N . LEU A 1 178 ? 19.332 0.086 11.257 1.00 88.31 178 LEU A N 1
ATOM 1356 C CA . LEU A 1 178 ? 18.324 0.683 10.374 1.00 88.31 178 LEU A CA 1
ATOM 1357 C C . LEU A 1 178 ? 17.130 1.238 11.159 1.00 88.31 178 LEU A C 1
ATOM 1359 O O . LEU A 1 178 ? 16.717 2.372 10.923 1.00 88.31 178 LEU A O 1
ATOM 1363 N N . ALA A 1 179 ? 16.601 0.459 12.105 1.00 87.94 179 ALA A N 1
ATOM 1364 C CA . ALA A 1 179 ? 15.477 0.877 12.934 1.00 87.94 179 ALA A CA 1
ATOM 1365 C C . ALA A 1 179 ? 15.839 2.042 13.867 1.00 87.94 179 ALA A C 1
ATOM 1367 O O . ALA A 1 179 ? 15.039 2.962 14.036 1.00 87.94 179 ALA A O 1
ATOM 1368 N N . ARG A 1 180 ? 17.036 2.017 14.466 1.00 89.06 180 ARG A N 1
ATOM 1369 C CA . ARG A 1 180 ? 17.522 3.084 15.350 1.00 89.06 180 ARG A CA 1
ATOM 1370 C C . ARG A 1 180 ? 17.742 4.387 14.588 1.00 89.06 180 ARG A C 1
ATOM 1372 O O . ARG A 1 180 ? 17.233 5.418 15.015 1.00 89.06 180 ARG A O 1
ATOM 1379 N N . ASP A 1 181 ? 18.444 4.322 13.461 1.00 87.75 181 ASP A N 1
ATOM 1380 C CA . ASP A 1 181 ? 18.752 5.483 12.626 1.00 87.75 181 ASP A CA 1
ATOM 1381 C C . ASP A 1 181 ? 17.466 6.127 12.098 1.00 87.75 181 ASP A C 1
ATOM 1383 O O . ASP A 1 181 ? 17.339 7.345 12.101 1.00 87.75 181 ASP A O 1
ATOM 1387 N N . PHE A 1 182 ? 16.479 5.321 11.695 1.00 85.69 182 PHE A N 1
ATOM 1388 C CA . PHE A 1 182 ? 15.207 5.849 11.205 1.00 85.69 182 PHE A CA 1
ATOM 1389 C C . PHE A 1 182 ? 14.384 6.519 12.315 1.00 85.69 182 PHE A C 1
ATOM 1391 O O . PHE A 1 182 ? 13.860 7.613 12.119 1.00 85.69 182 PHE A O 1
ATOM 1398 N N . ARG A 1 183 ? 14.334 5.928 13.516 1.00 85.12 183 ARG A N 1
ATOM 1399 C CA . ARG A 1 183 ? 13.682 6.557 14.681 1.00 85.12 183 ARG A CA 1
ATOM 1400 C C . ARG A 1 183 ? 14.336 7.869 15.106 1.00 85.12 183 ARG A C 1
ATOM 1402 O O . ARG A 1 183 ? 13.673 8.701 15.708 1.00 85.12 183 ARG A O 1
ATOM 1409 N N . ALA A 1 184 ? 15.620 8.063 14.812 1.00 84.00 184 ALA A N 1
ATOM 1410 C CA . ALA A 1 184 ? 16.283 9.336 15.075 1.00 84.00 184 ALA A CA 1
ATOM 1411 C C . ALA A 1 184 ? 15.808 10.459 14.131 1.00 84.00 184 ALA A C 1
ATOM 1413 O O . ALA A 1 184 ? 16.039 11.628 14.424 1.00 84.00 184 ALA A O 1
ATOM 1414 N N . THR A 1 185 ? 15.151 10.119 13.014 1.00 81.12 185 THR A N 1
ATOM 1415 C CA . THR A 1 185 ? 14.700 11.082 11.993 1.00 81.12 185 THR A CA 1
ATOM 1416 C C . THR A 1 185 ? 13.218 11.444 12.067 1.00 81.12 185 THR A C 1
ATOM 1418 O O . THR A 1 185 ? 12.809 12.400 11.416 1.00 81.12 185 THR A O 1
ATOM 1421 N N . GLY A 1 186 ? 12.414 10.727 12.855 1.00 79.44 186 GLY A N 1
ATOM 1422 C CA . GLY A 1 186 ? 10.984 10.997 12.966 1.00 79.44 186 GLY A CA 1
ATOM 1423 C C . GLY A 1 186 ? 10.248 10.033 13.892 1.00 79.44 186 GLY A C 1
ATOM 1424 O O . GLY A 1 186 ? 10.823 9.082 14.423 1.00 79.44 186 GLY A O 1
ATOM 1425 N N . ASP A 1 187 ? 8.958 10.302 14.085 1.00 84.75 187 ASP A N 1
ATOM 1426 C CA . ASP A 1 187 ? 8.065 9.529 14.954 1.00 84.75 187 ASP A CA 1
ATOM 1427 C C . ASP A 1 187 ? 7.115 8.620 14.154 1.00 84.75 187 ASP A C 1
ATOM 1429 O O . ASP A 1 187 ? 6.017 8.320 14.607 1.00 84.75 187 ASP A O 1
ATOM 1433 N N . GLN A 1 188 ? 7.488 8.179 12.950 1.00 88.69 188 GLN A N 1
ATOM 1434 C CA . GLN A 1 188 ? 6.667 7.241 12.177 1.00 88.69 188 GLN A CA 1
ATOM 1435 C C . GLN A 1 188 ? 6.522 5.900 12.901 1.00 88.69 188 GLN A C 1
ATOM 1437 O O . GLN A 1 188 ? 7.406 5.442 13.637 1.00 88.69 188 GLN A O 1
ATOM 1442 N N . GLU A 1 189 ? 5.412 5.214 12.648 1.00 90.44 189 GLU A N 1
ATOM 1443 C CA . GLU A 1 189 ? 5.245 3.854 13.136 1.00 90.44 189 GLU A CA 1
ATOM 1444 C C . GLU A 1 189 ? 6.174 2.895 12.376 1.00 90.44 189 GLU A C 1
ATOM 1446 O O . GLU A 1 189 ? 6.094 2.771 11.157 1.00 90.44 189 GLU A O 1
ATOM 1451 N N . LEU A 1 190 ? 7.036 2.164 13.090 1.00 88.56 190 LEU A N 1
ATOM 1452 C CA . LEU A 1 190 ? 7.777 1.053 12.494 1.00 88.56 190 LEU A CA 1
ATOM 1453 C C . LEU A 1 190 ? 6.925 -0.216 12.515 1.00 88.56 190 LEU A C 1
ATOM 1455 O O . LEU A 1 190 ? 6.681 -0.776 13.585 1.00 88.56 190 LEU A O 1
ATOM 1459 N N . ALA A 1 191 ? 6.546 -0.698 11.334 1.00 86.56 191 ALA A N 1
ATOM 1460 C CA . ALA A 1 191 ? 5.755 -1.907 11.162 1.00 86.56 191 ALA A CA 1
ATOM 1461 C C . ALA A 1 191 ? 6.579 -3.053 10.562 1.00 86.56 191 ALA A C 1
ATOM 1463 O O . ALA A 1 191 ? 7.364 -2.884 9.622 1.00 86.56 191 ALA A O 1
ATOM 1464 N N . LEU A 1 192 ? 6.341 -4.261 11.071 1.00 82.56 192 LEU A N 1
ATOM 1465 C CA . LEU A 1 192 ? 6.816 -5.507 10.480 1.00 82.56 192 LEU A CA 1
ATOM 1466 C C . LEU A 1 192 ? 5.616 -6.424 10.245 1.00 82.56 192 LEU A C 1
ATOM 1468 O O . LEU A 1 192 ? 4.913 -6.795 11.184 1.00 82.56 192 LEU A O 1
ATOM 1472 N N . ALA A 1 193 ? 5.389 -6.788 8.987 1.00 83.81 193 ALA A N 1
ATOM 1473 C CA . ALA A 1 193 ? 4.323 -7.701 8.601 1.00 83.81 193 ALA A CA 1
ATOM 1474 C C . ALA A 1 193 ? 4.835 -9.141 8.489 1.00 83.81 193 ALA A C 1
ATOM 1476 O O . ALA A 1 193 ? 5.984 -9.375 8.113 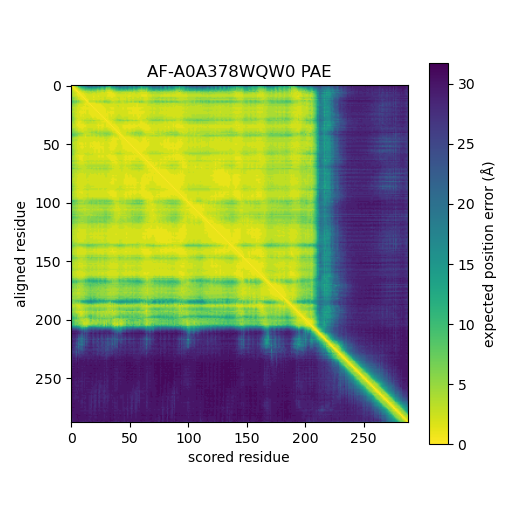1.00 83.81 193 ALA A O 1
ATOM 1477 N N . VAL A 1 194 ? 3.966 -10.110 8.776 1.00 85.56 194 VAL A N 1
ATOM 1478 C CA . VAL A 1 194 ? 4.207 -11.536 8.538 1.00 85.56 194 VAL A CA 1
ATOM 1479 C C . VAL A 1 194 ? 3.857 -11.853 7.076 1.00 85.56 194 VAL A C 1
ATOM 1481 O O . VAL A 1 194 ? 2.675 -11.826 6.729 1.00 85.56 194 VAL A O 1
ATOM 1484 N N . PRO A 1 195 ? 4.837 -12.152 6.200 1.00 83.06 195 PRO A N 1
ATOM 1485 C CA . PRO A 1 195 ? 4.581 -12.320 4.767 1.00 83.06 195 PRO A CA 1
ATOM 1486 C C . PRO A 1 195 ? 4.002 -13.696 4.406 1.00 83.06 195 PRO A C 1
ATOM 1488 O O . PRO A 1 195 ? 3.427 -13.855 3.333 1.00 83.06 195 PRO A O 1
ATOM 1491 N N . VAL A 1 196 ? 4.181 -14.704 5.268 1.00 81.44 196 VAL A N 1
ATOM 1492 C CA . VAL A 1 196 ? 3.764 -16.093 5.029 1.00 81.44 196 VAL A CA 1
ATOM 1493 C C . VAL A 1 196 ? 3.274 -16.708 6.337 1.00 81.44 196 VAL A C 1
ATOM 1495 O O . VAL A 1 196 ? 3.942 -16.596 7.364 1.00 81.44 196 VAL A O 1
ATOM 1498 N N . VAL A 1 197 ? 2.131 -17.394 6.282 1.00 78.31 197 VAL A N 1
ATOM 1499 C CA . VAL A 1 197 ? 1.593 -18.205 7.382 1.00 78.31 197 VAL A CA 1
ATOM 1500 C C . VAL A 1 197 ? 1.508 -19.661 6.928 1.00 78.31 197 VAL A C 1
ATOM 1502 O O . VAL A 1 197 ? 0.868 -19.961 5.921 1.00 78.31 197 VAL A O 1
ATOM 1505 N N . GLY A 1 198 ? 2.133 -20.559 7.691 1.00 81.25 198 GLY A N 1
ATOM 1506 C CA . GLY A 1 198 ? 2.244 -21.984 7.366 1.00 81.25 198 GLY A CA 1
ATOM 1507 C C . GLY A 1 198 ? 3.469 -22.315 6.506 1.00 81.25 198 GLY A C 1
ATOM 1508 O O . GLY A 1 198 ? 4.392 -21.513 6.384 1.00 81.25 198 GLY A O 1
ATOM 1509 N N . ASP A 1 199 ? 3.466 -23.511 5.914 1.00 81.19 199 ASP A N 1
ATOM 1510 C CA . ASP A 1 199 ? 4.633 -24.075 5.215 1.00 81.19 199 ASP A CA 1
ATOM 1511 C C . ASP A 1 199 ? 4.646 -23.805 3.700 1.00 81.19 199 ASP A C 1
ATOM 1513 O O . ASP A 1 199 ? 5.575 -24.199 2.998 1.00 81.19 199 ASP A O 1
ATOM 1517 N N . THR A 1 200 ? 3.608 -23.154 3.164 1.00 77.94 200 THR A N 1
ATOM 1518 C CA . THR A 1 200 ? 3.446 -22.920 1.720 1.00 77.94 200 THR A CA 1
ATOM 1519 C C . THR A 1 200 ? 3.455 -21.432 1.396 1.00 77.94 200 THR A C 1
ATOM 1521 O O . THR A 1 200 ? 2.615 -20.673 1.877 1.00 77.94 200 THR A O 1
ATOM 1524 N N . VAL A 1 201 ? 4.377 -21.026 0.523 1.00 80.75 201 VAL A N 1
ATOM 1525 C CA . VAL A 1 201 ? 4.450 -19.664 -0.023 1.00 80.75 201 VAL A CA 1
ATOM 1526 C C . VAL A 1 201 ? 3.562 -19.562 -1.264 1.00 80.75 201 VAL A C 1
ATOM 1528 O O . VAL A 1 201 ? 3.528 -20.482 -2.083 1.00 80.75 201 VAL A O 1
ATOM 1531 N N . ALA A 1 202 ? 2.865 -18.436 -1.435 1.00 79.94 202 ALA A N 1
ATOM 1532 C CA . ALA A 1 202 ? 2.146 -18.155 -2.673 1.00 79.94 202 ALA A CA 1
ATOM 1533 C C . ALA A 1 202 ? 3.084 -18.210 -3.879 1.00 79.94 202 ALA A C 1
ATOM 1535 O O . ALA A 1 202 ? 4.154 -17.605 -3.858 1.00 79.94 202 ALA A O 1
ATOM 1536 N N . ARG A 1 203 ? 2.679 -18.900 -4.954 1.00 83.00 203 ARG A N 1
ATOM 1537 C CA . ARG A 1 203 ? 3.533 -19.101 -6.139 1.00 83.00 203 ARG A CA 1
ATOM 1538 C C . ARG A 1 203 ? 4.073 -17.783 -6.703 1.00 83.00 203 ARG A C 1
ATOM 1540 O O . ARG A 1 203 ? 5.219 -17.733 -7.127 1.00 83.00 203 ARG A O 1
ATOM 1547 N N . HIS A 1 204 ? 3.268 -16.723 -6.684 1.00 78.75 204 HIS A N 1
ATOM 1548 C CA . HIS A 1 204 ? 3.657 -15.396 -7.168 1.00 78.75 204 HIS A CA 1
ATOM 1549 C C . HIS A 1 204 ? 4.580 -14.622 -6.206 1.00 78.75 204 HIS A C 1
ATOM 1551 O O . HIS A 1 204 ? 5.254 -13.688 -6.638 1.00 78.75 204 HIS A O 1
ATOM 1557 N N . MET A 1 205 ? 4.637 -15.021 -4.930 1.00 79.56 205 MET A N 1
ATOM 1558 C CA . MET A 1 205 ? 5.554 -14.487 -3.913 1.00 79.56 205 MET A CA 1
ATOM 1559 C C . MET A 1 205 ? 6.858 -15.293 -3.808 1.00 79.56 205 MET A C 1
ATOM 1561 O O . MET A 1 205 ? 7.802 -14.846 -3.159 1.00 79.56 205 MET A O 1
ATOM 1565 N N . ALA A 1 206 ? 6.925 -16.480 -4.417 1.00 78.12 206 ALA A N 1
ATOM 1566 C CA . ALA A 1 206 ? 8.128 -17.299 -4.428 1.00 78.12 206 ALA A CA 1
ATOM 1567 C C . ALA A 1 206 ? 9.208 -16.698 -5.359 1.00 78.12 206 ALA A C 1
ATOM 1569 O O . ALA A 1 206 ? 8.874 -16.081 -6.376 1.00 78.12 206 ALA A O 1
ATOM 1570 N N . PRO A 1 207 ? 10.507 -16.888 -5.057 1.00 65.56 207 PRO A N 1
ATOM 1571 C CA . PRO A 1 207 ? 11.589 -16.488 -5.954 1.00 65.56 207 PRO A CA 1
ATOM 1572 C C . PRO A 1 207 ? 11.449 -17.143 -7.335 1.00 65.56 207 PRO A C 1
ATOM 1574 O O . PRO A 1 207 ? 11.064 -18.307 -7.440 1.00 65.56 207 PRO A O 1
ATOM 1577 N N . ARG A 1 208 ? 11.802 -16.414 -8.403 1.00 50.94 208 ARG A N 1
ATOM 1578 C CA . ARG A 1 208 ? 11.739 -16.921 -9.789 1.00 50.94 208 ARG A CA 1
ATO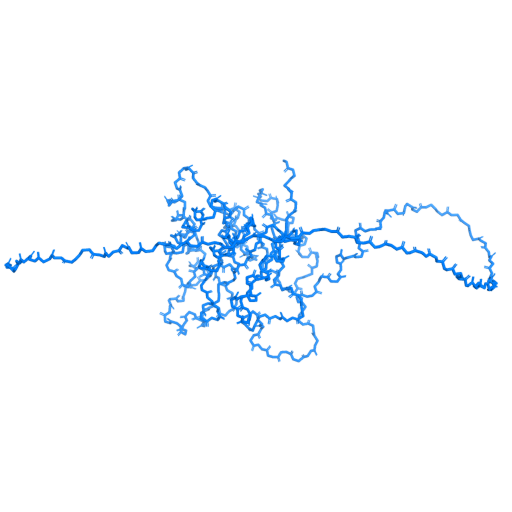M 1579 C C . ARG A 1 208 ? 12.772 -18.016 -10.092 1.00 50.94 208 ARG A C 1
ATOM 1581 O O . ARG A 1 208 ? 12.586 -18.771 -11.041 1.00 50.94 208 ARG A O 1
ATOM 1588 N N . THR A 1 209 ? 13.832 -18.129 -9.297 1.00 49.97 209 THR A N 1
ATOM 1589 C CA . THR A 1 209 ? 14.865 -19.163 -9.446 1.00 49.97 209 THR A CA 1
ATOM 1590 C C . THR A 1 209 ? 14.572 -20.358 -8.531 1.00 49.97 209 THR A C 1
ATOM 1592 O O . THR A 1 209 ? 14.431 -20.168 -7.320 1.00 49.97 209 THR A O 1
ATOM 1595 N N . PRO A 1 210 ? 14.518 -21.600 -9.057 1.00 37.47 210 PRO A N 1
ATOM 1596 C CA . PRO A 1 210 ? 14.401 -22.794 -8.231 1.00 37.47 210 PRO A CA 1
ATOM 1597 C C . PRO A 1 210 ? 15.736 -23.045 -7.527 1.00 37.47 210 PRO A C 1
ATOM 1599 O O . PRO A 1 210 ? 16.634 -23.692 -8.059 1.00 37.47 210 PRO A O 1
ATOM 1602 N N . ILE A 1 211 ? 15.890 -22.519 -6.317 1.00 37.19 211 ILE A N 1
ATOM 1603 C CA . ILE A 1 211 ? 17.025 -22.860 -5.461 1.00 37.19 211 ILE A CA 1
ATOM 1604 C C . ILE A 1 211 ? 16.688 -24.201 -4.791 1.00 37.19 211 ILE A C 1
ATOM 1606 O O . ILE A 1 211 ? 15.812 -24.271 -3.929 1.00 37.19 211 ILE A O 1
ATOM 1610 N N . ARG A 1 212 ? 17.355 -25.289 -5.209 1.00 27.28 212 ARG A N 1
ATOM 1611 C CA . ARG A 1 212 ? 17.425 -26.537 -4.420 1.00 27.28 212 ARG A CA 1
ATOM 1612 C C . ARG A 1 212 ? 18.141 -26.240 -3.084 1.00 27.28 212 ARG A C 1
ATOM 1614 O O . ARG A 1 212 ? 19.014 -25.378 -3.060 1.00 27.28 212 ARG A O 1
ATOM 1621 N N . PRO A 1 213 ? 17.746 -26.895 -1.976 1.00 38.38 213 PRO A N 1
ATOM 1622 C CA . PRO A 1 213 ? 17.893 -26.369 -0.616 1.00 38.38 213 PRO A CA 1
ATOM 1623 C C . PRO A 1 213 ? 19.374 -26.279 -0.215 1.00 38.38 213 PRO A C 1
ATOM 1625 O O . PRO A 1 213 ? 20.141 -27.174 -0.567 1.00 38.38 213 PRO A O 1
ATOM 1628 N N . PRO A 1 214 ? 19.782 -25.222 0.511 1.00 29.94 214 PRO A N 1
ATOM 1629 C CA . PRO A 1 214 ? 19.211 -24.922 1.820 1.00 29.94 214 PRO A CA 1
ATOM 1630 C C . PRO A 1 214 ? 18.817 -23.446 2.002 1.00 29.94 214 PRO A C 1
ATOM 1632 O O . PRO A 1 214 ? 19.563 -22.532 1.680 1.00 29.94 214 PRO A O 1
ATOM 1635 N N . CYS A 1 215 ? 17.656 -23.219 2.617 1.00 30.47 215 CYS A N 1
ATOM 1636 C CA . CYS A 1 215 ? 17.393 -22.020 3.417 1.00 30.47 215 CYS A CA 1
ATOM 1637 C C . CYS A 1 215 ? 17.631 -20.653 2.736 1.00 30.47 215 CYS A C 1
ATOM 1639 O O . CYS A 1 215 ? 18.418 -19.849 3.230 1.00 30.47 215 CYS A O 1
ATOM 1641 N N . VAL A 1 216 ? 16.852 -20.306 1.704 1.00 31.67 216 VAL A N 1
ATOM 1642 C CA . VAL A 1 216 ? 16.540 -18.881 1.476 1.00 31.67 216 VAL A CA 1
ATOM 1643 C C . VAL A 1 216 ? 15.601 -18.460 2.600 1.00 31.67 216 VAL A C 1
ATOM 1645 O O . VAL A 1 216 ? 14.407 -18.762 2.619 1.00 31.67 216 VAL A O 1
ATOM 1648 N N . ARG A 1 217 ? 16.207 -17.896 3.639 1.00 33.12 217 ARG A N 1
ATOM 1649 C CA . ARG A 1 217 ? 15.629 -17.790 4.969 1.00 33.12 217 ARG A CA 1
ATOM 1650 C C . ARG A 1 217 ? 14.742 -16.546 5.084 1.00 33.12 217 ARG A C 1
ATOM 1652 O O . ARG A 1 217 ? 15.120 -15.588 5.737 1.00 33.12 217 ARG A O 1
ATOM 1659 N N . TRP A 1 218 ? 13.491 -16.634 4.625 1.00 36.66 218 TRP A N 1
ATOM 1660 C CA . TRP A 1 218 ? 12.379 -15.870 5.237 1.00 36.66 218 TRP A CA 1
ATOM 1661 C C . TRP A 1 218 ? 11.999 -16.434 6.635 1.00 36.66 218 TRP A C 1
ATOM 1663 O O . TRP A 1 218 ? 10.965 -16.113 7.211 1.00 36.66 218 TRP A O 1
ATOM 1673 N N . THR A 1 219 ? 12.845 -17.301 7.209 1.00 32.22 219 THR A N 1
ATOM 1674 C CA . THR A 1 219 ? 12.645 -18.112 8.421 1.00 32.22 219 THR A CA 1
ATOM 1675 C C . THR A 1 219 ? 13.487 -17.640 9.618 1.00 32.22 219 THR A C 1
ATOM 1677 O O . THR A 1 219 ? 14.221 -18.421 10.233 1.00 32.22 219 THR A O 1
ATOM 1680 N N . HIS A 1 220 ? 13.359 -16.375 10.028 1.00 31.19 220 HIS A N 1
ATOM 1681 C CA . HIS A 1 220 ? 13.804 -15.947 11.371 1.00 31.19 220 HIS A CA 1
ATOM 1682 C C . HIS A 1 220 ? 12.702 -15.984 12.444 1.00 31.19 220 HIS A C 1
ATOM 1684 O O . HIS A 1 220 ? 12.911 -15.529 13.564 1.00 31.19 220 HIS A O 1
ATOM 1690 N N . TRP A 1 221 ? 11.571 -16.644 12.175 1.00 30.67 221 TRP A N 1
ATOM 1691 C CA . TRP A 1 221 ? 10.515 -16.838 13.177 1.00 30.67 221 TRP A CA 1
ATOM 1692 C C . TRP A 1 221 ? 10.815 -17.905 14.248 1.00 30.67 221 TRP A C 1
ATOM 1694 O O . TRP A 1 221 ? 10.161 -17.926 15.286 1.00 30.67 221 TRP A O 1
ATOM 1704 N N . ARG A 1 222 ? 11.852 -18.747 14.088 1.00 24.94 222 ARG A N 1
ATOM 1705 C CA . ARG A 1 222 ? 12.264 -19.680 15.162 1.00 24.94 222 ARG A CA 1
ATOM 1706 C C . ARG A 1 222 ? 13.010 -19.018 16.328 1.00 24.94 222 ARG A C 1
ATOM 1708 O O . ARG A 1 222 ? 13.107 -19.641 17.377 1.00 24.94 222 ARG A O 1
ATOM 1715 N N . CYS A 1 223 ? 13.498 -17.781 16.195 1.00 25.61 223 CYS A N 1
ATOM 1716 C CA . CYS A 1 223 ? 14.239 -17.115 17.277 1.00 25.61 223 CYS A CA 1
ATOM 1717 C C . CYS A 1 223 ? 13.375 -16.269 18.222 1.00 25.61 223 CYS A C 1
ATOM 1719 O O . CYS A 1 223 ? 13.869 -15.880 19.275 1.00 25.61 223 CYS A O 1
ATOM 1721 N N . PHE A 1 224 ? 12.109 -15.986 17.896 1.00 25.81 224 PHE A N 1
ATOM 1722 C CA . PHE A 1 224 ? 11.300 -15.086 18.730 1.00 25.81 224 PHE A CA 1
ATOM 1723 C C . PHE A 1 224 ? 10.584 -15.793 19.893 1.00 25.81 224 PHE A C 1
ATOM 1725 O O . PHE A 1 224 ? 10.186 -15.144 20.856 1.00 25.81 224 PHE A O 1
ATOM 1732 N N . ARG A 1 225 ? 10.460 -17.130 19.857 1.00 24.05 225 ARG A N 1
ATOM 1733 C CA . ARG A 1 225 ? 9.713 -17.891 20.874 1.00 24.05 225 ARG A CA 1
ATOM 1734 C C . ARG A 1 225 ? 10.516 -18.220 22.141 1.00 24.05 225 ARG A C 1
ATOM 1736 O O . ARG A 1 225 ? 9.910 -18.560 23.147 1.00 24.05 225 ARG A O 1
ATOM 1743 N N . THR A 1 226 ? 11.846 -18.119 22.125 1.00 26.73 226 THR A N 1
ATOM 1744 C CA . THR A 1 226 ? 12.690 -18.667 23.210 1.00 26.73 226 THR A CA 1
ATOM 1745 C C . THR A 1 226 ? 13.303 -17.629 24.150 1.00 26.73 226 THR A C 1
ATOM 1747 O O . THR A 1 226 ? 13.883 -18.015 25.160 1.00 26.73 226 THR A O 1
ATOM 1750 N N . THR A 1 227 ? 13.183 -16.326 23.873 1.00 30.44 227 THR A N 1
ATOM 1751 C CA . THR A 1 227 ? 14.046 -15.327 24.547 1.00 30.44 227 THR A CA 1
ATOM 1752 C C . THR A 1 227 ? 13.302 -14.165 25.210 1.00 30.44 227 THR A C 1
ATOM 1754 O O . THR A 1 227 ? 13.942 -13.258 25.727 1.00 30.44 227 THR A O 1
ATOM 1757 N N . LEU A 1 228 ? 11.966 -14.198 25.266 1.00 30.30 228 LEU A N 1
ATOM 1758 C CA . LEU A 1 228 ? 11.165 -13.257 26.072 1.00 30.30 228 LEU A CA 1
ATOM 1759 C C . LEU A 1 228 ? 10.628 -13.875 27.376 1.00 30.30 228 LEU A C 1
ATOM 1761 O O . LEU A 1 228 ? 9.851 -13.242 28.081 1.00 30.30 228 LEU A O 1
ATOM 1765 N N . GLN A 1 229 ? 11.068 -15.088 27.727 1.00 28.86 229 GLN A N 1
ATOM 1766 C CA . GLN A 1 229 ? 10.623 -15.802 28.931 1.00 28.86 229 GLN A CA 1
ATOM 1767 C C . GLN A 1 229 ? 11.754 -16.197 29.892 1.00 28.86 229 GLN A C 1
ATOM 1769 O O . GLN A 1 229 ? 11.567 -17.068 30.737 1.00 28.86 229 GLN A O 1
ATOM 1774 N N . GLN A 1 230 ? 12.920 -15.548 29.813 1.00 27.95 230 GLN A N 1
ATOM 1775 C CA . GLN A 1 230 ? 13.928 -15.671 30.868 1.00 27.95 230 GLN A CA 1
ATOM 1776 C C . GLN A 1 230 ? 14.047 -14.359 31.652 1.00 27.95 230 GLN A C 1
ATOM 1778 O O . GLN A 1 230 ? 14.546 -13.372 31.110 1.00 27.95 230 GLN A O 1
ATOM 1783 N N . PRO A 1 231 ? 13.616 -14.330 32.928 1.00 28.55 231 PRO A N 1
ATOM 1784 C CA . PRO A 1 231 ? 13.998 -13.267 33.843 1.00 28.55 231 PRO A CA 1
ATOM 1785 C C . PRO A 1 231 ? 15.519 -13.273 33.998 1.00 28.55 231 PRO A C 1
ATOM 1787 O O . PRO A 1 231 ? 16.139 -14.336 34.097 1.00 28.55 231 PRO A O 1
ATOM 1790 N N . SER A 1 232 ? 16.119 -12.087 34.041 1.00 31.47 232 SER A N 1
ATOM 1791 C CA . SER A 1 232 ? 17.542 -11.903 34.303 1.00 31.47 232 SER A CA 1
ATOM 1792 C C . SER A 1 232 ? 17.933 -12.557 35.634 1.00 31.47 232 SER A C 1
ATOM 1794 O O . SER A 1 232 ? 17.666 -12.043 36.720 1.00 31.47 232 SER A O 1
ATOM 1796 N N . ARG A 1 233 ? 18.597 -13.716 35.577 1.00 29.75 233 ARG A N 1
ATOM 1797 C CA . ARG A 1 233 ? 19.293 -14.252 36.749 1.00 29.75 233 ARG A CA 1
ATOM 1798 C C . ARG A 1 233 ? 20.558 -13.429 36.960 1.00 29.75 233 ARG A C 1
ATOM 1800 O O . ARG A 1 233 ? 21.525 -13.560 36.216 1.00 29.75 233 ARG A O 1
ATOM 1807 N N . LYS A 1 234 ? 20.526 -12.571 37.982 1.00 31.09 234 LYS A N 1
ATOM 1808 C CA . LYS A 1 234 ? 21.717 -11.940 38.554 1.00 31.09 234 LYS A CA 1
ATOM 1809 C C . LYS A 1 234 ? 22.707 -13.031 38.962 1.00 31.09 234 LYS A C 1
ATOM 1811 O O . LYS A 1 234 ? 22.353 -13.985 39.650 1.00 31.09 234 LYS A O 1
ATOM 1816 N N . SER A 1 235 ? 23.946 -12.865 38.525 1.00 30.25 235 SER A N 1
ATOM 1817 C CA . SER A 1 235 ? 25.100 -13.635 38.960 1.00 30.25 235 SER A CA 1
ATOM 1818 C C . SER A 1 235 ? 25.427 -13.306 40.417 1.00 30.25 235 SER A C 1
ATOM 1820 O O . SER A 1 235 ? 25.913 -12.216 40.713 1.00 30.25 235 SER A O 1
ATOM 1822 N N . SER A 1 236 ? 25.210 -14.256 41.317 1.00 31.69 236 SER A N 1
ATOM 1823 C CA . SER A 1 236 ? 25.908 -14.324 42.600 1.00 31.69 236 SER A CA 1
ATOM 1824 C C . SER A 1 236 ? 26.490 -15.725 42.713 1.00 31.69 236 SER A C 1
ATOM 1826 O O . SER A 1 236 ? 25.751 -16.707 42.795 1.00 31.69 236 SER A O 1
ATOM 1828 N N . GLY A 1 237 ? 27.815 -15.819 42.624 1.00 26.97 237 GLY A N 1
ATOM 1829 C CA . GLY A 1 237 ? 28.525 -17.058 42.897 1.00 26.97 237 GLY A CA 1
ATOM 1830 C C . GLY A 1 237 ? 28.388 -17.440 44.366 1.00 26.97 237 GLY A C 1
ATOM 1831 O O . GLY A 1 237 ? 28.278 -16.560 45.210 1.00 26.97 237 GLY A O 1
ATOM 1832 N N . VAL A 1 238 ? 28.395 -18.744 44.637 1.00 29.80 238 VAL A N 1
ATOM 1833 C CA . VAL A 1 238 ? 29.089 -19.393 45.759 1.00 29.80 238 VAL A CA 1
ATOM 1834 C C . VAL A 1 238 ? 28.984 -20.917 45.572 1.00 29.80 238 VAL A C 1
ATOM 1836 O O . VAL A 1 238 ? 27.921 -21.451 45.278 1.00 29.80 238 VAL A O 1
ATOM 1839 N N . ALA A 1 239 ? 30.155 -21.545 45.699 1.00 28.34 239 ALA A N 1
ATOM 1840 C CA . ALA A 1 239 ? 30.505 -22.913 46.091 1.00 28.34 239 ALA A CA 1
ATOM 1841 C C . ALA A 1 239 ? 29.722 -24.143 45.577 1.00 28.34 239 ALA A C 1
ATOM 1843 O O . ALA A 1 239 ? 28.535 -24.342 45.807 1.00 28.34 239 ALA A O 1
ATOM 1844 N N . ARG A 1 240 ? 30.507 -25.057 44.988 1.00 27.06 240 ARG A N 1
ATOM 1845 C CA . ARG A 1 240 ? 30.189 -26.463 44.712 1.00 27.06 240 ARG A CA 1
ATOM 1846 C C . ARG A 1 240 ? 30.018 -27.257 46.012 1.00 27.06 240 ARG A C 1
ATOM 1848 O O . ARG A 1 240 ? 30.870 -27.149 46.888 1.00 27.06 240 ARG A O 1
ATOM 1855 N N . SER A 1 241 ? 29.077 -28.199 46.030 1.00 27.31 241 SER A N 1
ATOM 1856 C CA . SER A 1 241 ? 29.366 -29.549 46.528 1.00 27.31 241 SER A CA 1
ATOM 1857 C C . SER A 1 241 ? 28.501 -30.609 45.827 1.00 27.31 241 SER A C 1
ATOM 1859 O O . SER A 1 241 ? 27.447 -30.335 45.260 1.00 27.31 241 SER A O 1
ATOM 1861 N N . SER A 1 242 ? 29.080 -31.800 45.791 1.00 27.25 242 SER A N 1
ATOM 1862 C CA . SER A 1 242 ? 28.721 -33.075 45.169 1.00 27.25 242 SER A CA 1
ATOM 1863 C C . SER A 1 242 ? 27.430 -33.736 45.663 1.00 27.25 242 SER A C 1
ATOM 1865 O O . SER A 1 242 ? 27.221 -33.774 46.871 1.00 27.25 242 SER A O 1
ATOM 1867 N N . ALA A 1 243 ? 26.704 -34.420 44.766 1.00 27.31 243 ALA A N 1
ATOM 1868 C CA . ALA A 1 243 ? 26.273 -35.822 44.937 1.00 27.31 243 ALA A CA 1
ATOM 1869 C C . ALA A 1 243 ? 25.542 -36.359 43.683 1.00 27.31 243 ALA A C 1
ATOM 1871 O O . ALA A 1 243 ? 24.774 -35.653 43.035 1.00 27.31 243 ALA A O 1
ATOM 1872 N N . SER A 1 244 ? 25.821 -37.622 43.360 1.00 28.38 244 SER A N 1
ATOM 1873 C CA . SER A 1 244 ? 25.275 -38.448 42.269 1.00 28.38 244 SER A CA 1
ATOM 1874 C C . SER A 1 244 ? 23.968 -39.175 42.689 1.00 28.38 244 SER A C 1
ATOM 1876 O O . SER A 1 244 ? 23.564 -39.055 43.845 1.00 28.38 244 SER A O 1
ATOM 1878 N N . PRO A 1 245 ? 23.267 -39.883 41.772 1.00 36.31 245 PRO A N 1
ATOM 1879 C CA . PRO A 1 245 ? 21.808 -40.024 41.773 1.00 36.31 245 PRO A CA 1
ATOM 1880 C C . PRO A 1 245 ? 21.300 -41.328 42.401 1.00 36.31 245 PRO A C 1
ATOM 1882 O O . PRO A 1 245 ? 22.010 -42.329 42.430 1.00 36.31 245 PRO A O 1
ATOM 1885 N N . THR A 1 246 ? 20.025 -41.350 42.795 1.00 27.05 246 THR A N 1
ATOM 1886 C CA . THR A 1 246 ? 19.269 -42.592 43.020 1.00 27.05 246 THR A CA 1
ATOM 1887 C C . THR A 1 246 ? 17.830 -42.478 42.513 1.00 27.05 246 THR A C 1
ATOM 1889 O O . THR A 1 246 ? 17.299 -41.402 42.255 1.00 27.05 246 THR A O 1
ATOM 1892 N N . SER A 1 247 ? 17.289 -43.659 42.258 1.00 25.62 247 SER A N 1
ATOM 1893 C CA . SER A 1 247 ? 16.246 -44.076 41.329 1.00 25.62 247 SER A CA 1
ATOM 1894 C C . SER A 1 247 ? 14.839 -44.219 41.925 1.00 25.62 247 SER A C 1
ATOM 1896 O O . SER A 1 247 ? 14.689 -44.324 43.138 1.00 25.62 247 SER A O 1
ATOM 1898 N N . SER A 1 248 ? 13.876 -44.478 41.023 1.00 26.14 248 SER A N 1
ATOM 1899 C CA . SER A 1 248 ? 12.561 -45.128 41.246 1.00 26.14 248 SER A CA 1
ATOM 1900 C C . SER A 1 248 ? 11.496 -44.229 41.899 1.00 26.14 248 SER A C 1
ATOM 1902 O O . SER A 1 248 ? 11.827 -43.360 42.687 1.00 26.14 248 SER A O 1
ATOM 1904 N N . SER A 1 249 ? 10.197 -44.301 41.615 1.00 28.98 249 SER A N 1
ATOM 1905 C CA . SER A 1 249 ? 9.343 -45.237 40.872 1.00 28.98 249 SER A CA 1
ATOM 1906 C C . SER A 1 249 ? 7.960 -44.573 40.728 1.00 28.98 249 SER A C 1
ATOM 1908 O O . SER A 1 249 ? 7.547 -43.821 41.608 1.00 28.98 249 SER A O 1
ATOM 1910 N N . ALA A 1 250 ? 7.225 -44.871 39.651 1.00 27.98 250 ALA A N 1
ATOM 1911 C CA . ALA A 1 250 ? 5.764 -44.696 39.598 1.00 27.98 250 ALA A CA 1
ATOM 1912 C C . ALA A 1 250 ? 5.080 -45.677 40.588 1.00 27.98 250 ALA A C 1
ATOM 1914 O O . ALA A 1 250 ? 5.750 -46.625 41.011 1.00 27.98 250 ALA A O 1
ATOM 1915 N N . PRO A 1 251 ? 3.780 -45.532 40.938 1.00 35.78 251 PRO A N 1
ATOM 1916 C CA . PRO A 1 251 ? 2.757 -46.046 40.016 1.00 35.78 251 PRO A CA 1
ATOM 1917 C C . PRO A 1 251 ? 1.346 -45.386 40.073 1.00 35.78 251 PRO A C 1
ATOM 1919 O O . PRO A 1 251 ? 0.957 -44.728 41.029 1.00 35.78 251 PRO A O 1
ATOM 1922 N N . THR A 1 252 ? 0.606 -45.615 38.978 1.00 26.55 252 THR A N 1
ATOM 1923 C CA . THR A 1 252 ? -0.851 -45.867 38.822 1.00 26.55 252 THR A CA 1
ATOM 1924 C C . THR A 1 252 ? -1.939 -45.047 39.550 1.00 26.55 252 THR A C 1
ATOM 1926 O O . THR A 1 252 ? -2.113 -45.113 40.760 1.00 26.55 252 THR A O 1
ATOM 1929 N N . SER A 1 253 ? -2.779 -44.431 38.699 1.00 28.95 253 SER A N 1
ATOM 1930 C CA . SER A 1 253 ? -4.259 -44.257 38.722 1.00 28.95 253 SER A CA 1
ATOM 1931 C C . SER A 1 253 ? -5.074 -45.285 39.551 1.00 28.95 253 SER A C 1
ATOM 1933 O O . SER A 1 253 ? -4.559 -46.388 39.733 1.00 28.95 253 SER A O 1
ATOM 1935 N N . PRO A 1 254 ? -6.365 -45.045 39.935 1.00 39.81 254 PRO A N 1
ATOM 1936 C CA . PRO A 1 254 ? -7.428 -44.747 38.952 1.00 39.81 254 PRO A CA 1
ATOM 1937 C C . PRO A 1 254 ? -8.700 -43.967 39.390 1.00 39.81 254 PRO A C 1
ATOM 1939 O O . PRO A 1 254 ? -9.053 -43.846 40.557 1.00 39.81 254 PRO A O 1
ATOM 1942 N N . SER A 1 255 ? -9.472 -43.617 38.349 1.00 26.81 255 SER A N 1
ATOM 1943 C CA . SER A 1 255 ? -10.948 -43.625 38.248 1.00 26.81 255 SER A CA 1
ATOM 1944 C C . SER A 1 255 ? -11.801 -42.535 38.913 1.00 26.81 255 SER A C 1
ATOM 1946 O O . SER A 1 255 ? -11.762 -42.336 40.120 1.00 26.81 255 SER A O 1
ATOM 1948 N N . GLY A 1 256 ? -12.738 -41.990 38.119 1.00 23.80 256 GLY A N 1
ATOM 1949 C CA . GLY A 1 256 ? -14.118 -41.846 38.590 1.00 23.80 256 GLY A CA 1
ATOM 1950 C C . GLY A 1 256 ? -14.938 -40.647 38.093 1.00 23.80 256 GLY A C 1
ATOM 1951 O O . GLY A 1 256 ? -14.727 -39.540 38.560 1.00 23.80 256 GLY A O 1
ATOM 1952 N N . TRP A 1 257 ? -15.981 -40.965 37.307 1.00 26.45 257 TRP A N 1
ATOM 1953 C CA . TRP A 1 257 ? -17.307 -40.305 37.215 1.00 26.45 257 TRP A CA 1
ATOM 1954 C C . TRP A 1 257 ? -17.426 -38.994 36.398 1.00 26.45 257 TRP A C 1
ATOM 1956 O O . TRP A 1 257 ? -16.718 -38.036 36.658 1.00 26.45 257 TRP A O 1
ATOM 1966 N N . LEU A 1 258 ? -18.180 -38.898 35.284 1.00 25.45 258 LEU A N 1
ATOM 1967 C CA . LEU A 1 258 ? -19.610 -39.128 34.927 1.00 25.45 258 LEU A CA 1
ATOM 1968 C C . LEU A 1 258 ? -20.490 -37.856 34.981 1.00 25.45 258 LEU A C 1
ATOM 1970 O O . LEU A 1 258 ? -20.459 -37.124 35.961 1.00 25.45 258 LEU A O 1
ATOM 1974 N N . ARG A 1 259 ? -21.370 -37.757 33.959 1.00 26.83 259 ARG A N 1
ATOM 1975 C CA . ARG A 1 259 ? -22.511 -36.835 33.678 1.00 26.83 259 ARG A CA 1
ATOM 1976 C C . ARG A 1 259 ? -22.178 -35.560 32.882 1.00 26.83 259 ARG A C 1
ATOM 1978 O O . ARG A 1 259 ? -21.381 -34.757 33.330 1.00 26.83 259 ARG A O 1
ATOM 1985 N N . SER A 1 260 ? -22.600 -35.369 31.621 1.00 25.16 260 SER A N 1
ATOM 1986 C CA . SER A 1 260 ? -23.922 -35.389 30.931 1.00 25.16 260 SER A CA 1
ATOM 1987 C C . SER A 1 260 ? -24.629 -34.014 30.894 1.00 25.16 260 SER A C 1
ATOM 1989 O O . SER A 1 260 ? -25.222 -33.643 31.896 1.00 25.16 260 SER A O 1
ATOM 1991 N N . SER A 1 261 ? -24.528 -33.318 29.737 1.00 25.53 261 SER A N 1
ATOM 1992 C CA . SER A 1 261 ? -25.563 -32.716 28.834 1.00 25.53 261 SER A CA 1
ATOM 1993 C C . SER A 1 261 ? -26.920 -32.192 29.374 1.00 25.53 261 SER A C 1
ATOM 1995 O O . SER A 1 261 ? -27.334 -32.632 30.439 1.00 25.53 261 SER A O 1
ATOM 1997 N N . PRO A 1 262 ? -27.783 -31.497 28.575 1.00 48.12 262 PRO A N 1
ATOM 1998 C CA . PRO A 1 262 ? -27.611 -30.588 27.408 1.00 48.12 262 PRO A CA 1
ATOM 1999 C C . PRO A 1 262 ? -28.585 -29.358 27.405 1.00 48.12 262 PRO A C 1
ATOM 2001 O O . PRO A 1 262 ? -29.492 -29.288 28.226 1.00 48.12 262 PRO A O 1
ATOM 2004 N N . ASN A 1 263 ? -28.469 -28.428 26.436 1.00 28.75 263 ASN A N 1
ATOM 2005 C CA . ASN A 1 263 ? -29.570 -27.630 25.820 1.00 28.75 263 ASN A CA 1
ATOM 2006 C C . ASN A 1 263 ? -28.975 -26.601 24.827 1.00 28.75 263 ASN A C 1
ATOM 2008 O O . ASN A 1 263 ? -27.882 -26.113 25.068 1.00 28.75 263 ASN A O 1
ATOM 2012 N N . SER A 1 264 ? -29.591 -26.115 23.745 1.00 29.98 264 SER A N 1
ATOM 2013 C CA . SER A 1 264 ? -30.683 -26.546 22.863 1.00 29.98 264 SER A CA 1
ATOM 2014 C C . SER A 1 264 ? -30.885 -25.454 21.793 1.00 29.98 264 SER A C 1
ATOM 2016 O O . SER A 1 264 ? -30.970 -24.285 22.141 1.00 29.98 264 SER A O 1
ATOM 2018 N N . ARG A 1 265 ? -31.092 -25.898 20.546 1.00 29.38 265 ARG A N 1
ATOM 2019 C CA . ARG A 1 265 ? -31.945 -25.337 19.471 1.00 29.38 265 ARG A CA 1
ATOM 2020 C C . ARG A 1 265 ? -31.588 -24.037 18.726 1.00 29.38 265 ARG A C 1
ATOM 2022 O O . ARG A 1 265 ? -31.450 -22.952 19.269 1.00 29.38 265 ARG A O 1
ATOM 2029 N N . ALA A 1 266 ? -31.625 -24.227 17.407 1.00 29.58 266 ALA A N 1
ATOM 2030 C CA . ALA A 1 266 ? -31.721 -23.268 16.318 1.00 29.58 266 ALA A CA 1
ATOM 2031 C C . ALA A 1 266 ? -33.163 -22.792 16.056 1.00 29.58 266 ALA A C 1
ATOM 2033 O O . ALA A 1 266 ? -34.099 -23.552 16.298 1.00 29.58 266 ALA A O 1
ATOM 2034 N N . ILE A 1 267 ? -33.297 -21.606 15.446 1.00 31.91 267 ILE A N 1
ATOM 2035 C CA . ILE A 1 267 ? -34.405 -21.077 14.610 1.00 31.91 267 ILE A CA 1
ATOM 2036 C C . ILE A 1 267 ? -33.732 -19.997 13.720 1.00 31.91 267 ILE A C 1
ATOM 2038 O O . ILE A 1 267 ? -32.859 -19.303 14.223 1.00 31.91 267 ILE A O 1
ATOM 2042 N N . GLY A 1 268 ? -33.974 -19.745 12.431 1.00 26.44 268 GLY A N 1
ATOM 2043 C CA . GLY A 1 268 ? -34.948 -20.175 11.428 1.00 26.44 268 GLY A CA 1
ATOM 2044 C C . GLY A 1 268 ? -35.003 -19.081 10.334 1.00 26.44 268 GLY A C 1
ATOM 2045 O O . GLY A 1 268 ? -34.900 -17.898 10.638 1.00 26.44 268 GLY A O 1
ATOM 2046 N N . ARG A 1 269 ? -35.096 -19.485 9.061 1.00 28.23 269 ARG A N 1
ATOM 2047 C CA . ARG A 1 269 ? -35.205 -18.648 7.841 1.00 28.23 269 ARG A CA 1
ATOM 2048 C C . ARG A 1 269 ? -36.550 -17.903 7.739 1.00 28.23 269 ARG A C 1
ATOM 2050 O O . ARG A 1 269 ? -37.532 -18.456 8.218 1.00 28.23 269 ARG A O 1
ATOM 2057 N N . ALA A 1 270 ? -36.620 -16.822 6.937 1.00 28.59 270 ALA A N 1
ATOM 2058 C CA . ALA A 1 270 ? -37.589 -16.653 5.823 1.00 28.59 270 ALA A CA 1
ATOM 2059 C C . ALA A 1 270 ? -37.469 -15.308 5.046 1.00 28.59 270 ALA A C 1
ATOM 2061 O O . ALA A 1 270 ? -37.299 -14.271 5.669 1.00 28.59 270 ALA A O 1
ATOM 2062 N N . ALA A 1 271 ? -37.658 -15.409 3.711 1.00 29.53 271 ALA A N 1
ATOM 2063 C CA . ALA A 1 271 ? -38.227 -14.475 2.700 1.00 29.53 271 ALA A CA 1
ATOM 2064 C C . ALA A 1 271 ? -37.635 -13.048 2.525 1.00 29.53 271 ALA A C 1
ATOM 2066 O O . ALA A 1 271 ? -37.352 -12.366 3.491 1.00 29.53 271 ALA A O 1
ATOM 2067 N N . GLY A 1 272 ? -37.416 -12.471 1.332 1.00 24.47 272 GLY A N 1
ATOM 2068 C CA . GLY A 1 272 ? -37.942 -12.718 -0.018 1.00 24.47 272 GLY A CA 1
ATOM 2069 C C . GLY A 1 272 ? -38.877 -11.574 -0.447 1.00 24.47 272 GLY A C 1
ATOM 2070 O O . GLY A 1 272 ? -39.995 -11.560 0.035 1.00 24.47 272 GLY A O 1
ATOM 2071 N N . LEU A 1 273 ? -38.426 -10.659 -1.325 1.00 30.02 273 LEU A N 1
ATOM 2072 C CA . LEU A 1 273 ? -39.191 -9.674 -2.138 1.00 30.02 273 LEU A CA 1
ATOM 2073 C C . LEU A 1 273 ? -38.185 -9.080 -3.162 1.00 30.02 273 LEU A C 1
ATOM 2075 O O . LEU A 1 273 ? -37.184 -8.498 -2.765 1.00 30.02 273 LEU A O 1
ATOM 2079 N N . ALA A 1 274 ? -38.182 -9.475 -4.438 1.00 29.02 274 ALA A N 1
ATOM 2080 C CA . ALA A 1 274 ? -39.044 -9.027 -5.540 1.00 29.02 274 ALA A CA 1
ATOM 2081 C C . ALA A 1 274 ? -38.765 -7.586 -6.036 1.00 29.02 274 ALA A C 1
ATOM 2083 O O . ALA A 1 274 ? -39.225 -6.615 -5.456 1.00 29.02 274 ALA A O 1
ATOM 2084 N N . GLY A 1 275 ? -38.064 -7.507 -7.176 1.00 26.70 275 GLY A N 1
ATOM 2085 C CA . GLY A 1 275 ? -38.415 -6.675 -8.334 1.00 26.70 275 GLY A CA 1
ATOM 2086 C C . GLY A 1 275 ? -38.367 -5.150 -8.214 1.00 26.70 275 GLY A C 1
ATOM 2087 O O . GLY A 1 275 ? -39.350 -4.528 -7.835 1.00 26.70 275 GLY A O 1
ATOM 2088 N N . MET A 1 276 ? -37.320 -4.537 -8.773 1.00 29.50 276 MET A N 1
ATOM 2089 C CA . MET A 1 276 ? -37.445 -3.216 -9.396 1.00 29.50 276 MET A CA 1
ATOM 2090 C C . MET A 1 276 ? -36.814 -3.245 -10.790 1.00 29.50 276 MET A C 1
ATOM 2092 O O . MET A 1 276 ? -35.629 -3.519 -10.963 1.00 29.50 276 MET A O 1
ATOM 2096 N N . ARG A 1 277 ? -37.680 -3.055 -11.789 1.00 28.16 277 ARG A N 1
ATOM 2097 C CA . ARG A 1 277 ? -37.370 -2.940 -13.216 1.00 28.16 277 ARG A CA 1
ATOM 2098 C C . ARG A 1 277 ? -36.860 -1.529 -13.520 1.00 28.16 277 ARG A C 1
ATOM 2100 O O . ARG A 1 277 ? -37.393 -0.562 -12.984 1.00 28.16 277 ARG A O 1
ATOM 2107 N N . CYS A 1 278 ? -35.904 -1.427 -14.442 1.00 25.45 278 CYS A N 1
ATOM 2108 C CA . CYS A 1 278 ? -35.598 -0.190 -15.164 1.00 25.45 278 CYS A CA 1
ATOM 2109 C C . CYS A 1 278 ? -36.827 0.310 -15.942 1.00 25.45 278 CYS A C 1
ATOM 2111 O O . CYS A 1 278 ? -37.512 -0.512 -16.561 1.00 25.45 278 CYS A O 1
ATOM 2113 N N . PRO A 1 279 ? -37.054 1.628 -16.028 1.00 34.88 279 PRO A N 1
ATOM 2114 C CA . PRO A 1 279 ? -37.845 2.196 -17.103 1.00 34.88 279 PRO A CA 1
ATOM 2115 C C . PRO A 1 279 ? -36.974 2.377 -18.356 1.00 34.88 279 PRO A C 1
ATOM 2117 O O . PRO A 1 279 ? -35.878 2.934 -18.304 1.00 34.88 279 PRO A O 1
ATOM 2120 N N . ALA A 1 280 ? -37.490 1.899 -19.485 1.00 33.56 280 ALA A N 1
ATOM 2121 C CA . ALA A 1 280 ? -37.042 2.241 -20.825 1.00 33.56 280 ALA A CA 1
ATOM 2122 C C . ALA A 1 280 ? -38.219 2.898 -21.555 1.00 33.56 280 ALA A C 1
ATOM 2124 O O . ALA A 1 280 ? -39.219 2.225 -21.775 1.00 33.56 280 ALA A O 1
ATOM 2125 N N . GLU A 1 281 ? -38.092 4.171 -21.941 1.00 30.06 281 GLU A N 1
ATOM 2126 C CA . GLU A 1 281 ? -38.882 4.839 -22.994 1.00 30.06 281 GLU A CA 1
A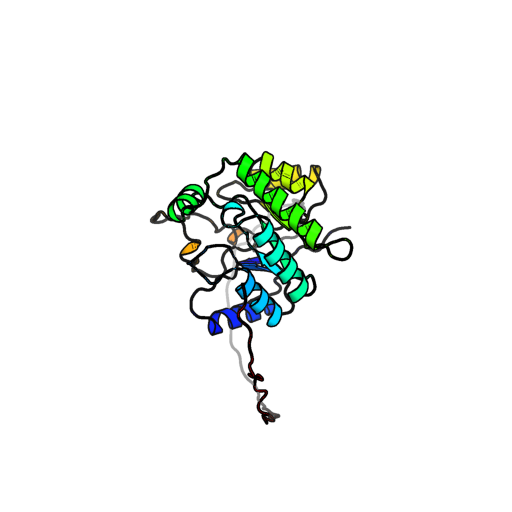TOM 2127 C C . GLU A 1 281 ? -38.177 6.179 -23.316 1.00 30.06 281 GLU A C 1
ATOM 2129 O O . GLU A 1 281 ? -37.957 6.972 -22.409 1.00 30.06 281 GLU A O 1
ATOM 2134 N N . LYS A 1 282 ? -37.452 6.325 -24.437 1.00 33.31 282 LYS A N 1
ATOM 2135 C CA . LYS A 1 282 ? -37.812 6.579 -25.857 1.00 33.31 282 LYS A CA 1
ATOM 2136 C C . LYS A 1 282 ? -38.003 8.063 -26.221 1.00 33.31 282 LYS A C 1
ATOM 2138 O O . LYS A 1 282 ? -38.586 8.831 -25.474 1.00 33.31 282 LYS A O 1
ATOM 2143 N N . ALA A 1 283 ? -37.609 8.328 -27.476 1.00 32.97 283 ALA A N 1
ATOM 2144 C CA . ALA A 1 283 ? -37.707 9.546 -28.292 1.00 32.97 283 ALA A CA 1
ATOM 2145 C C . ALA A 1 283 ? -36.662 10.622 -27.945 1.00 32.97 283 ALA A C 1
ATOM 2147 O O . ALA A 1 283 ? -36.526 11.014 -26.801 1.00 32.97 283 ALA A O 1
ATOM 2148 N N . GLY A 1 284 ? -35.853 11.149 -28.860 1.00 30.53 284 GLY A N 1
ATOM 2149 C CA . GLY A 1 284 ? -35.883 11.160 -30.320 1.00 30.53 284 GLY A CA 1
ATOM 2150 C C . GLY A 1 284 ? -35.345 12.529 -30.754 1.00 30.53 284 GLY A C 1
ATOM 2151 O O . GLY A 1 284 ? -35.745 13.532 -30.175 1.00 30.53 284 GLY A O 1
ATOM 2152 N N . GLY A 1 285 ? -34.435 12.587 -31.729 1.00 31.12 285 GLY A N 1
ATOM 2153 C CA . GLY A 1 285 ? -33.997 13.869 -32.294 1.00 31.12 285 GLY A CA 1
ATOM 2154 C C . GLY A 1 285 ? -32.582 13.867 -32.857 1.00 31.12 285 GLY A C 1
ATOM 2155 O O . GLY A 1 285 ? -31.648 14.308 -32.199 1.00 31.12 285 GLY A O 1
ATOM 2156 N N . GLN A 1 286 ? -32.438 13.417 -34.104 1.00 39.69 286 GLN A N 1
ATOM 2157 C CA . GLN A 1 286 ? -31.428 13.973 -35.007 1.00 39.69 286 GLN A CA 1
ATOM 2158 C C . GLN A 1 286 ? -31.678 15.477 -35.164 1.00 39.69 286 GLN A C 1
ATOM 2160 O O . GLN A 1 286 ? -32.831 15.853 -35.366 1.00 39.69 286 GLN A O 1
ATOM 2165 N N . LEU A 1 287 ? -30.619 16.294 -35.182 1.00 40.22 287 LEU A N 1
ATOM 2166 C CA . LEU A 1 287 ? -30.388 17.315 -36.215 1.00 40.22 287 LEU A CA 1
ATOM 2167 C C . LEU A 1 287 ? -29.067 18.070 -35.982 1.00 40.22 287 LEU A C 1
ATOM 2169 O O . LEU A 1 287 ? -28.895 18.711 -34.950 1.00 40.22 287 LEU A O 1
ATOM 2173 N N . LYS A 1 288 ? -28.263 18.058 -37.056 1.00 41.97 288 LYS A N 1
ATOM 2174 C CA . LYS A 1 288 ? -27.056 18.837 -37.392 1.00 41.97 288 LYS A CA 1
ATOM 2175 C C . LYS A 1 288 ? -25.723 18.395 -36.799 1.00 41.97 288 LYS A C 1
ATOM 2177 O O . LYS A 1 288 ? -25.504 18.558 -35.585 1.00 41.97 288 LYS A O 1
#

InterPro domains:
  IPR011251 Luciferase-like domain [PF00296] (21-196)
  IPR036661 Luciferase-like domain superfamily [G3DSA:3.20.20.30] (3-243)
  IPR036661 Luciferase-like domain superfamily [SSF51679] (6-218)

Organism: NCBI:txid134964

Radius of gyration: 26.81 Å; Cα contacts (8 Å, |Δi|>4): 321; chains: 1; bounding box: 70×65×84 Å

Secondary structure (DSSP, 8-state):
-PPPP--EEE----S-HHHHHHHHHHHHTTT-SEEEE---TTTSS-HHHHHHHHHHH-S-EEEES-EEGGGS-HHHHHHHHHHHHHHTTT-EEEEEES--TTHHHHHHHTT-----HHHHHHHHHHHHHHHHHHHTTT--PPEEEEE-SHHHHHHHHHH-SEEEE--SS--HHHHHHHHHHHHTT---EE--EE---SS---TTTS-SS---SS------GGGSSSSSS-----------------------------------------------PPP---------

Sequence (288 aa):
MTRPFRFGVVAPLMTDVPTWRDRVRRIADSGYSTLLVADFPLTQPAPGPMLATAAALTDLRVGTWVYASPLRPPWQTAWEAHSLSLLTEGRFEMGIGTGRPGIEDELRDKGLPVLPPSGRLAEVRKTVEALRDLDGPDLHTPVAMAVLGPKARALAAEIADIVTFALGDQSRSEVERLARDFRATGDQELALAVPVVGDTVARHMAPRTPIRPPCVRWTHWRCFRTTLQQPSRKSSGVARSSASPTSSSAPTSPSGWLRSSPNSRAIGRAAGLAGMRCPAEKAGGQLK

Nearest PDB structures (foldseek):
  8qq8-assembly1_A-2  TM=8.184E-01  e=1.239E-09  Methanocaldococcus jannaschii
  1z69-assembly1_C  TM=8.074E-01  e=4.306E-09  Methanosarcina barkeri
  1f07-assembly1_A  TM=8.236E-01  e=6.257E-09  Methanothermobacter thermautotrophicus
  8qpm-assembly2_D  TM=8.321E-01  e=1.593E-08  Methanocaldococcus jannaschii
  1ezw-assembly1_A  TM=7.983E-01  e=3.161E-08  Methanopyrus kandleri

Mean predicted aligned error: 14.48 Å

Solvent-accessible surface area (backbone atoms only — not comparable to full-atom values): 18467 Å² total; per-residue (Å²): 131,88,74,83,90,70,39,33,35,44,63,75,72,82,84,51,68,70,65,41,54,55,48,52,48,54,45,56,76,67,73,47,48,28,47,24,31,55,59,49,85,92,72,41,81,59,45,67,69,52,41,55,54,52,41,74,71,40,92,45,25,28,28,36,53,36,39,34,39,74,80,50,60,36,64,58,55,15,50,53,47,50,51,41,22,61,79,42,75,66,35,33,32,48,20,38,31,68,50,62,96,68,41,61,58,56,27,53,78,69,74,39,81,75,65,57,75,69,53,31,50,48,43,44,50,49,18,52,52,46,28,48,66,70,39,46,95,88,43,79,76,44,29,29,29,61,27,74,54,71,70,49,44,56,50,38,65,74,74,33,49,28,38,27,70,68,78,74,87,72,51,73,70,56,52,51,47,54,56,52,59,50,54,75,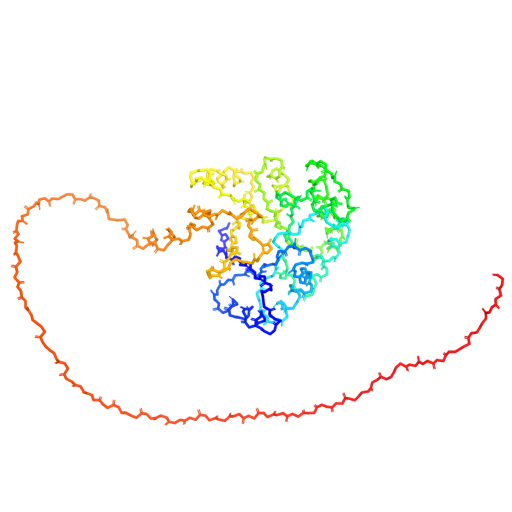69,44,87,55,46,81,49,62,65,43,78,65,73,81,95,63,73,54,77,89,75,46,76,93,63,88,74,75,85,78,76,87,63,90,69,70,71,80,66,69,81,74,69,85,80,67,80,87,78,78,90,73,90,80,84,89,82,90,83,86,89,87,80,90,79,86,84,81,84,85,90,82,87,89,88,84,89,88,87,82,88,88,87,83,90,83,85,90,85,83,88,86,80,84,90,84,84,85,87,86,81,90,82,136

Foldseek 3Di:
DDDDAAEEAEQFDADDDVVSLVVLVVCQVVRHQEYEYEADPPQGPGQLVVQLSSLVSHLHQYEYPAPQLQPDQLLVLLVSLLVSCVSNVNSYAHEYENDDVPVQVVCVVVVTDDDDRVVSLVSVVSSLVSNCVSQDPPGDHAYEYADDDPVSLVSCLPRHQEYEYPDFPDDPVVVVCVVVVSVVSHDHHYHDYHHDDDDDHRPSPDDPDPDDDDDSDPPPPVPPPPPPPDDDDDDDDDDDDDDDDDDDDDDDDDDDDDDDDDDDDDDDDDDDDDDDDDDDDDDDDDDD